Protein AF-A0A959SPJ8-F1 (afdb_monomer)

Foldseek 3Di:
DKAFAPDDPPPPDPLVNLLCCLQCVVPDRMHDQPLAADPSLQVSVVSSVVVVCVVCVCVVCVQVPCVVVVVLVVLVVVQVVVLVVVVVVDPDPCSVVSVVVSVVVSVVVVVVCVVPSSDNDPVRVVVVVVLVVVLCVQQDLPPPVCVVPPVPLPAVVVLVVCLVVCLVSVNQLSNQQSVVVCVVVVSYPPPDDDPRDDDDDPGRNVVSVCCSVVVVSSSVNRNDDPDDPDDDDDDDDDDDDDDDDDDDDD

Secondary structure (DSSP, 8-state):
-EEE--S--TT--HHHHHHHHHHHTTS-SEEE--SS--HHHHHHHHHHHHHHHHHHHHHHHTT--THHHHHHHHHHHHHHHHHHHHHTT---TTHHHHHHHHHHHHHHHHHHHHHHT----HHHHHHHHHHHHHHHHHH---HHHHHHH------HHHHHHHHHHHHHHT-HHHHHHHHHHHHHTTSS-TT---TT--S--S-HHHHHHHIIIIIHHHHHHHHSPPPP----------------------

Sequence (250 aa):
YTIEKLKPGSGLPREEQELLNHMFGSGSDSFEITGSYDPSVQSMASAFRGKLRDQWSGFISKGNNWKFWLLALFTLIVGVIALLVLHASFDGDYDLLFFGGFVAANLILFFTYARLIRKPSIEKLALRAKLKGFKMYLSTAEEKQLQHFNPPAMTPEVFEKYLPYAIAFGVEEIWGERFQDLIARAVVNPSYRPGWYNGSIGNFGSFSSHLNSSFGSSVSSSSTPPSSSGGSGGGGSSGGGGGGGGGGGW

Radius of gyration: 27.32 Å; Cα contacts (8 Å, |Δi|>4): 170; chains: 1; bounding box: 60×56×77 Å

Mean predicted aligned error: 12.57 Å

pLDDT: mean 79.25, std 15.38, range [35.12, 94.25]

Solvent-accessible surface area (backbone atoms only — not comparable to full-atom values): 14924 Å² total; per-residue (Å²): 89,79,48,71,68,88,70,82,67,82,88,56,57,72,38,57,37,49,39,49,44,63,58,34,61,88,74,44,58,58,40,77,47,84,40,52,63,35,72,66,52,23,51,34,54,50,51,29,54,48,45,48,45,62,75,42,39,67,67,74,48,48,56,64,64,66,70,56,56,53,54,56,51,47,54,50,51,54,49,54,53,51,50,55,53,47,53,77,72,44,102,58,96,55,57,68,58,54,51,51,52,51,52,50,52,49,50,54,51,47,55,51,45,63,64,71,64,66,51,76,34,71,67,56,52,53,50,51,50,52,51,51,53,50,48,48,62,50,56,54,80,62,53,71,66,47,54,72,76,59,61,71,83,83,40,72,69,55,50,63,70,44,43,67,55,26,52,75,69,73,30,24,36,58,42,18,43,56,53,44,50,35,32,75,69,64,77,36,69,81,85,68,73,62,95,89,54,96,75,86,80,90,46,46,14,63,48,40,44,49,46,53,54,52,52,49,47,26,54,51,40,13,41,40,77,79,79,77,91,72,91,78,84,88,84,88,81,91,79,81,88,85,81,89,79,90,84,85,89,133

Structure (mmCIF, N/CA/C/O backbone):
data_AF-A0A959SPJ8-F1
#
_entry.id   AF-A0A959SPJ8-F1
#
loop_
_atom_site.group_PDB
_atom_site.id
_atom_site.type_symbol
_atom_site.label_atom_id
_atom_site.label_alt_id
_atom_site.label_comp_id
_atom_site.label_asym_id
_atom_site.label_entity_id
_atom_site.label_seq_id
_atom_site.pdbx_PDB_ins_code
_atom_site.Cartn_x
_atom_site.Cartn_y
_atom_site.Cartn_z
_atom_site.occupancy
_atom_site.B_iso_or_equiv
_atom_site.auth_seq_id
_atom_site.auth_comp_id
_atom_site.auth_asym_id
_atom_site.auth_atom_id
_atom_site.pdbx_PDB_model_num
ATOM 1 N N . TYR A 1 1 ? -5.646 9.582 18.092 1.00 88.69 1 TYR A N 1
ATOM 2 C CA . TYR A 1 1 ? -5.701 8.114 18.239 1.00 88.69 1 TYR A CA 1
ATOM 3 C C . TYR A 1 1 ? -4.572 7.668 19.136 1.00 88.69 1 TYR A C 1
ATOM 5 O O . TYR A 1 1 ? -3.438 8.023 18.851 1.00 88.69 1 TYR A O 1
ATOM 13 N N . THR A 1 2 ? -4.866 6.888 20.171 1.00 90.81 2 THR A N 1
ATOM 14 C CA . THR A 1 2 ? -3.847 6.320 21.064 1.00 90.81 2 THR A CA 1
ATOM 15 C C . THR A 1 2 ? -3.693 4.842 20.748 1.00 90.81 2 THR A C 1
ATOM 17 O O . THR A 1 2 ? -4.686 4.122 20.664 1.00 90.81 2 THR A O 1
ATOM 20 N N . ILE A 1 3 ? -2.459 4.407 20.520 1.00 91.38 3 ILE A N 1
ATOM 21 C CA . ILE A 1 3 ? -2.109 3.026 20.209 1.00 91.38 3 ILE A CA 1
ATOM 22 C C . ILE A 1 3 ? -1.353 2.468 21.405 1.00 91.38 3 ILE A C 1
ATOM 24 O O . ILE A 1 3 ? -0.335 3.027 21.806 1.00 91.38 3 ILE A O 1
ATOM 28 N N . GLU A 1 4 ? -1.844 1.362 21.949 1.00 91.38 4 GLU A N 1
ATOM 29 C CA . GLU A 1 4 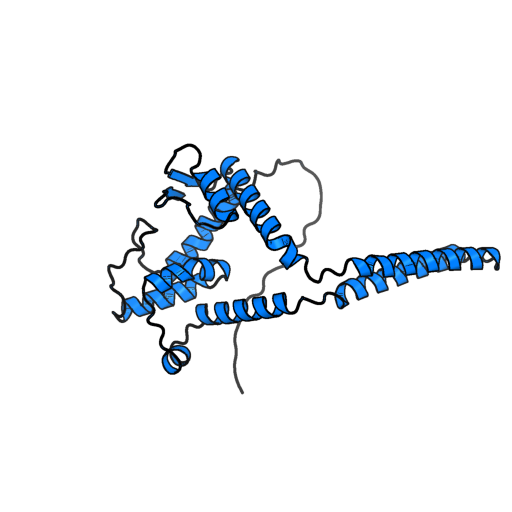? -1.239 0.677 23.087 1.00 91.38 4 GLU A CA 1
ATOM 30 C C . GLU A 1 4 ? -0.606 -0.642 22.648 1.00 91.38 4 GLU A C 1
ATOM 32 O O . GLU A 1 4 ? -1.155 -1.402 21.843 1.00 91.38 4 GLU A O 1
ATOM 37 N N . LYS A 1 5 ? 0.576 -0.926 23.185 1.00 90.25 5 LYS A N 1
ATOM 38 C CA . LYS A 1 5 ? 1.308 -2.153 22.908 1.00 90.25 5 LYS A CA 1
ATOM 39 C C . LYS A 1 5 ? 0.740 -3.303 23.737 1.00 90.25 5 LYS A C 1
ATOM 41 O O . LYS A 1 5 ? 0.975 -3.403 24.933 1.00 90.25 5 LYS A O 1
ATOM 46 N N . LEU A 1 6 ? 0.043 -4.226 23.075 1.00 87.31 6 LEU A N 1
ATOM 47 C CA . LEU A 1 6 ? -0.550 -5.396 23.738 1.00 87.31 6 LEU A CA 1
ATOM 48 C C . LEU A 1 6 ? 0.388 -6.609 23.819 1.00 87.31 6 LEU A C 1
ATOM 50 O O . LEU A 1 6 ? 0.236 -7.460 24.693 1.00 87.31 6 LEU A O 1
ATOM 54 N N . LYS A 1 7 ? 1.315 -6.749 22.864 1.00 86.94 7 LYS A N 1
ATOM 55 C CA . LYS A 1 7 ? 2.178 -7.933 22.716 1.00 86.94 7 LYS A CA 1
ATOM 56 C C . LYS A 1 7 ? 3.595 -7.533 22.294 1.00 86.94 7 LYS A C 1
ATOM 58 O O . LYS A 1 7 ? 3.767 -6.509 21.629 1.00 86.94 7 LYS A O 1
ATOM 63 N N . PRO A 1 8 ? 4.621 -8.333 22.642 1.00 82.31 8 PRO A N 1
ATOM 64 C CA . PRO A 1 8 ? 5.965 -8.137 22.112 1.00 82.31 8 PRO A CA 1
ATOM 65 C C . PRO A 1 8 ? 6.013 -8.442 20.606 1.00 82.31 8 PRO A C 1
ATOM 67 O O . PRO A 1 8 ? 5.274 -9.287 20.108 1.00 82.31 8 PRO A O 1
ATOM 70 N N . GLY A 1 9 ? 6.927 -7.788 19.885 1.00 77.06 9 GLY A N 1
ATOM 71 C CA . GLY A 1 9 ? 7.096 -7.943 18.432 1.00 77.06 9 GLY A CA 1
ATOM 72 C C . GLY A 1 9 ? 7.898 -9.176 17.988 1.00 77.06 9 GLY A C 1
ATOM 73 O O . GLY A 1 9 ? 8.370 -9.224 16.853 1.00 77.06 9 GLY A O 1
ATOM 74 N N . SER A 1 10 ? 8.114 -10.158 18.868 1.00 79.25 10 SER A N 1
ATOM 75 C CA . SER A 1 10 ? 8.910 -11.352 18.563 1.00 79.25 10 SER A CA 1
ATOM 76 C C . SER A 1 10 ? 8.223 -12.212 17.497 1.00 79.25 10 SER A C 1
ATOM 78 O O . SER A 1 10 ? 7.141 -12.742 17.742 1.00 79.25 10 SER A O 1
ATOM 80 N N . GLY A 1 11 ? 8.860 -12.379 16.333 1.00 84.06 11 GLY A N 1
ATOM 81 C CA . GLY A 1 11 ? 8.355 -13.221 15.238 1.00 84.06 11 GLY A CA 1
ATOM 82 C C . GLY A 1 11 ? 7.615 -12.478 14.123 1.00 84.06 11 GLY A C 1
ATOM 83 O O . GLY A 1 11 ? 7.158 -13.121 13.180 1.00 84.06 11 GLY A O 1
ATOM 84 N N . LEU A 1 12 ? 7.518 -11.148 14.193 1.00 86.88 12 LEU A N 1
ATOM 85 C CA . LEU A 1 12 ? 6.921 -10.348 13.122 1.00 86.88 12 LEU A CA 1
ATOM 86 C C . LEU A 1 12 ? 7.868 -10.201 11.916 1.00 86.88 12 LEU A C 1
ATOM 88 O O . LEU A 1 12 ? 9.089 -10.309 12.080 1.00 86.88 12 LEU A O 1
ATOM 92 N N . PRO A 1 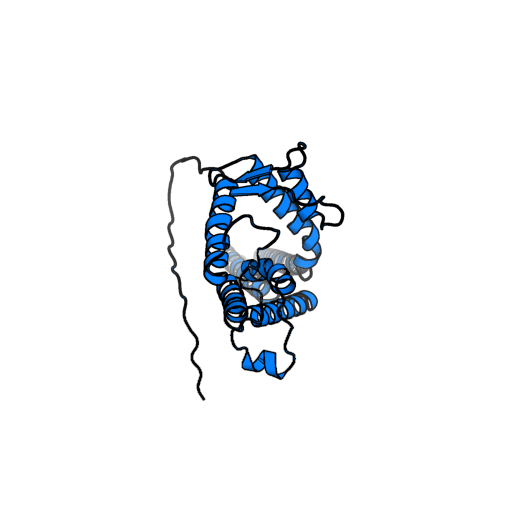13 ? 7.345 -9.934 10.708 1.00 88.75 13 PRO A N 1
ATOM 93 C CA . PRO A 1 13 ? 8.139 -9.500 9.561 1.00 88.75 13 PRO A CA 1
ATOM 94 C C . PRO A 1 13 ? 9.015 -8.276 9.880 1.00 88.75 13 PRO A C 1
ATOM 96 O O . PRO A 1 13 ? 8.715 -7.490 10.779 1.00 88.75 13 PRO A O 1
ATOM 99 N N . ARG A 1 14 ? 10.118 -8.100 9.143 1.00 87.19 14 ARG A N 1
ATOM 100 C CA . ARG A 1 14 ? 11.128 -7.059 9.429 1.00 87.19 14 ARG A CA 1
ATOM 101 C C . ARG A 1 14 ? 10.540 -5.649 9.376 1.00 87.19 14 ARG A C 1
ATOM 103 O O . ARG A 1 14 ? 10.901 -4.800 10.178 1.00 87.19 14 ARG A O 1
ATOM 110 N N . GLU A 1 15 ? 9.646 -5.416 8.428 1.00 89.00 15 GLU A N 1
ATOM 111 C CA . GLU A 1 15 ? 8.911 -4.176 8.238 1.00 89.00 15 GLU A CA 1
ATOM 112 C C . GLU A 1 15 ? 8.017 -3.844 9.445 1.00 89.00 15 GLU A C 1
ATOM 114 O O . GLU A 1 15 ? 7.996 -2.704 9.899 1.00 89.00 15 GLU A O 1
ATOM 119 N N . GLU A 1 16 ? 7.350 -4.839 10.030 1.00 89.44 16 GLU A N 1
ATOM 120 C CA . GLU A 1 16 ? 6.487 -4.665 11.205 1.00 89.44 16 GLU A CA 1
ATOM 121 C C . GLU A 1 16 ? 7.294 -4.510 12.500 1.00 89.44 16 GLU A C 1
ATOM 123 O O . GLU A 1 16 ? 6.913 -3.738 13.380 1.00 89.44 16 GLU A O 1
ATOM 128 N N . GLN A 1 17 ? 8.440 -5.190 12.609 1.00 89.31 17 GLN A N 1
ATOM 129 C CA . GLN A 1 17 ? 9.377 -4.970 13.714 1.00 89.31 17 GLN A CA 1
ATOM 130 C C . GLN A 1 17 ? 9.905 -3.535 13.713 1.00 89.31 17 GLN A C 1
ATOM 132 O O . GLN A 1 17 ? 9.951 -2.903 14.765 1.00 89.31 17 GLN A O 1
ATOM 137 N N . GLU A 1 18 ? 10.261 -3.006 12.540 1.00 88.25 18 GLU A N 1
ATOM 138 C CA . GLU A 1 18 ? 10.721 -1.624 12.401 1.00 88.25 18 GLU A CA 1
ATOM 139 C C . GLU A 1 18 ? 9.635 -0.634 12.841 1.00 88.25 18 GLU A C 1
ATOM 141 O O . GLU A 1 18 ? 9.909 0.289 13.606 1.00 88.25 18 GLU A O 1
ATOM 146 N N . LEU A 1 19 ? 8.384 -0.872 12.428 1.00 89.88 19 LEU A N 1
ATOM 147 C CA . LEU A 1 19 ? 7.234 -0.074 12.851 1.00 89.88 19 LEU A CA 1
ATOM 148 C C . LEU A 1 19 ? 7.088 -0.068 14.383 1.00 89.88 19 LEU A C 1
ATOM 150 O O . LEU A 1 19 ? 7.018 1.000 14.988 1.00 89.88 19 LEU A O 1
ATOM 154 N N . LEU A 1 20 ? 7.109 -1.243 15.021 1.00 90.38 20 LEU A N 1
ATOM 155 C CA . LEU A 1 20 ? 7.009 -1.352 16.479 1.00 90.38 20 LEU A CA 1
ATOM 156 C C . LEU A 1 20 ? 8.185 -0.704 17.212 1.00 90.38 20 LEU A C 1
ATOM 158 O O . LEU A 1 20 ? 7.978 -0.090 18.256 1.00 90.38 20 LEU A O 1
ATOM 162 N N . ASN A 1 21 ? 9.403 -0.829 16.688 1.00 89.06 21 ASN A N 1
ATOM 163 C CA . ASN A 1 21 ? 10.590 -0.222 17.285 1.00 89.06 21 ASN A CA 1
ATOM 164 C C . ASN A 1 21 ? 10.515 1.307 17.237 1.00 89.06 21 ASN A C 1
ATOM 166 O O . ASN A 1 21 ? 10.868 1.965 18.211 1.00 89.06 21 ASN A O 1
ATOM 170 N N . HIS A 1 22 ? 10.009 1.880 16.144 1.00 88.94 22 HIS A N 1
ATOM 171 C CA . HIS A 1 22 ? 9.792 3.322 16.057 1.00 88.94 22 HIS A CA 1
ATOM 172 C C . HIS A 1 22 ? 8.687 3.817 17.000 1.00 88.94 22 HIS A C 1
ATOM 174 O O . HIS A 1 22 ? 8.814 4.907 17.549 1.00 88.94 22 HIS A O 1
ATOM 180 N N . MET A 1 23 ? 7.631 3.027 17.212 1.00 87.69 23 MET A N 1
ATOM 181 C CA . MET A 1 23 ? 6.516 3.413 18.086 1.00 87.69 23 MET A CA 1
ATOM 182 C C . MET A 1 23 ? 6.824 3.237 19.579 1.00 87.69 23 MET A C 1
ATOM 184 O O . MET A 1 23 ? 6.435 4.071 20.388 1.00 87.69 23 MET A O 1
ATOM 188 N N . PHE A 1 24 ? 7.513 2.155 19.952 1.00 90.00 24 PHE A N 1
ATOM 189 C CA . PHE A 1 24 ? 7.631 1.698 21.345 1.00 90.00 24 PHE A CA 1
ATOM 190 C C . PHE A 1 24 ? 9.078 1.402 21.785 1.00 90.00 24 PHE A C 1
ATOM 192 O O . PHE A 1 24 ? 9.310 0.873 22.872 1.00 90.00 24 PHE A O 1
ATOM 199 N N . GLY A 1 25 ? 10.080 1.702 20.953 1.00 80.31 25 GLY A N 1
ATOM 200 C CA . GLY A 1 25 ? 11.489 1.382 21.227 1.00 80.31 25 GLY A CA 1
ATOM 201 C C . GLY A 1 25 ? 12.118 2.185 22.368 1.00 80.31 25 GLY A C 1
ATOM 202 O O . GLY A 1 25 ? 13.134 1.768 22.916 1.00 80.31 25 GLY A O 1
ATOM 203 N N . SER A 1 26 ? 11.506 3.302 22.768 1.00 77.25 26 SER A N 1
ATOM 204 C CA . SER A 1 26 ? 11.935 4.128 23.904 1.00 77.25 26 SER A CA 1
ATOM 205 C C . SER A 1 26 ? 11.544 3.557 25.275 1.00 77.25 26 SER A C 1
ATOM 207 O O . SER A 1 26 ? 11.890 4.149 26.294 1.00 77.25 26 SER A O 1
ATOM 209 N N . GLY A 1 27 ? 10.823 2.429 25.315 1.00 78.31 27 GLY A N 1
ATOM 210 C CA . GLY A 1 27 ? 10.260 1.860 26.543 1.00 78.31 27 GLY A CA 1
ATOM 211 C C . GLY A 1 27 ? 8.866 2.391 26.896 1.00 78.31 27 GLY A C 1
ATOM 212 O O . GLY A 1 27 ? 8.346 2.042 27.950 1.00 78.31 27 GLY A O 1
ATOM 213 N N . SER A 1 28 ? 8.257 3.211 26.031 1.00 83.12 28 SER A N 1
ATOM 214 C CA . SER A 1 28 ? 6.834 3.556 26.131 1.00 83.12 28 SER A CA 1
ATOM 215 C C . SER A 1 28 ? 5.968 2.407 25.616 1.00 83.12 28 SER A C 1
ATOM 217 O O . SER A 1 28 ? 6.274 1.827 24.574 1.00 83.12 28 SER A O 1
ATOM 219 N N . ASP A 1 29 ? 4.858 2.133 26.300 1.00 87.06 29 ASP A N 1
ATOM 220 C CA . ASP A 1 29 ? 3.827 1.185 25.855 1.00 87.06 29 ASP A CA 1
ATOM 221 C C . ASP A 1 29 ? 2.662 1.871 25.123 1.00 87.06 29 ASP A C 1
ATOM 223 O O . ASP A 1 29 ? 1.746 1.197 24.652 1.00 87.06 29 ASP A O 1
ATOM 227 N N . SER A 1 30 ? 2.696 3.202 24.988 1.00 89.50 30 SER A N 1
ATOM 228 C CA . SER A 1 30 ? 1.683 3.977 24.266 1.00 89.50 30 SER A CA 1
ATOM 229 C C . SER A 1 30 ? 2.303 4.924 23.236 1.00 89.50 30 SER A C 1
ATOM 231 O O . SER A 1 30 ? 3.394 5.463 23.442 1.00 89.50 30 SER A O 1
ATOM 233 N N . PHE A 1 31 ? 1.600 5.109 22.120 1.00 90.62 31 PHE A N 1
ATOM 234 C CA . PHE A 1 31 ? 1.976 6.002 21.028 1.00 90.62 31 PHE A CA 1
ATOM 235 C C . PHE A 1 31 ? 0.742 6.757 20.528 1.00 90.62 31 PHE A C 1
ATOM 237 O O . PHE A 1 31 ? -0.285 6.143 20.233 1.00 90.62 31 PHE A O 1
ATOM 244 N N . GLU A 1 32 ? 0.823 8.082 20.423 1.00 91.00 32 GLU A N 1
ATOM 245 C CA . GLU A 1 32 ? -0.314 8.922 20.042 1.00 91.00 32 GLU A CA 1
ATOM 246 C C . GLU A 1 32 ? -0.158 9.492 18.628 1.00 91.00 32 GLU A C 1
ATOM 248 O O . GLU A 1 32 ? 0.885 10.010 18.248 1.00 91.00 32 GLU A O 1
ATOM 253 N N . ILE A 1 33 ? -1.236 9.421 17.851 1.00 90.19 33 ILE A N 1
ATOM 254 C CA . ILE A 1 33 ? -1.363 10.033 16.529 1.00 90.19 33 ILE A CA 1
ATOM 255 C C . ILE A 1 33 ? -2.435 11.110 16.621 1.00 90.19 33 ILE A C 1
ATOM 257 O O . ILE A 1 33 ? -3.631 10.814 16.703 1.00 90.19 33 ILE A O 1
ATOM 261 N N . THR A 1 34 ? -2.000 12.363 16.617 1.00 86.69 34 THR A N 1
ATOM 262 C CA . THR A 1 34 ? -2.860 13.534 16.840 1.00 86.69 34 THR A CA 1
ATOM 263 C C . THR A 1 34 ? -3.602 13.981 15.580 1.00 86.69 34 THR A C 1
ATOM 265 O O . THR A 1 34 ? -4.591 14.701 15.676 1.00 86.69 34 THR A O 1
ATOM 268 N N . GLY A 1 35 ? -3.145 13.561 14.394 1.00 87.31 35 GLY A N 1
ATOM 269 C CA . GLY A 1 35 ? -3.630 14.070 13.109 1.00 87.31 35 GLY A CA 1
ATOM 270 C C . GLY A 1 35 ? -2.970 15.383 12.676 1.00 87.31 35 GLY A C 1
ATOM 271 O O . GLY A 1 35 ? -3.226 15.852 11.567 1.00 87.31 35 GLY A O 1
ATOM 272 N N . SER A 1 36 ? -2.083 15.942 13.499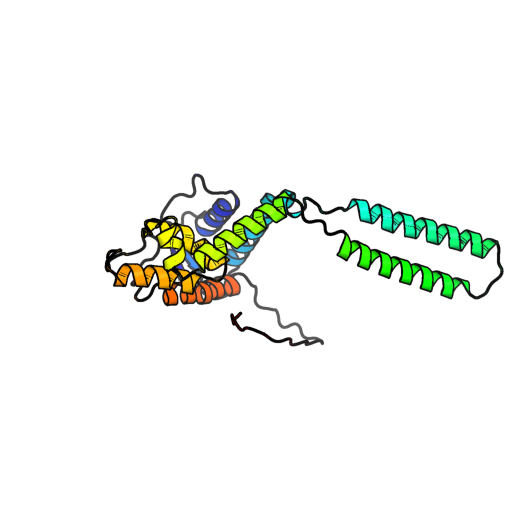 1.00 88.81 36 SER A N 1
ATOM 273 C CA . SER A 1 36 ? -1.163 17.021 13.130 1.00 88.81 36 SER A CA 1
ATOM 274 C C . SER A 1 36 ? 0.204 16.443 12.774 1.00 88.81 36 SER A C 1
ATOM 276 O O . SER A 1 36 ? 0.545 15.352 13.237 1.00 88.81 36 SER A O 1
ATOM 278 N N . TYR A 1 37 ? 0.981 17.157 11.953 1.00 90.44 37 TYR A N 1
ATOM 279 C CA . TYR A 1 37 ? 2.326 16.730 11.556 1.00 90.44 37 TYR A CA 1
ATOM 280 C C . TYR A 1 37 ? 3.200 16.389 12.769 1.00 90.44 37 TYR A C 1
ATOM 282 O O . TYR A 1 37 ? 3.320 17.191 13.695 1.00 90.44 37 TYR A O 1
ATOM 290 N N . ASP A 1 38 ? 3.843 15.224 12.711 1.00 91.00 38 ASP A N 1
ATOM 291 C CA . ASP A 1 38 ? 4.780 14.744 13.715 1.00 91.00 38 ASP A CA 1
ATOM 292 C C . ASP A 1 38 ? 6.008 14.116 13.016 1.00 91.00 38 ASP A C 1
ATOM 294 O O . ASP A 1 38 ? 5.868 13.127 12.281 1.00 91.00 38 ASP A O 1
ATOM 298 N N . PRO A 1 39 ? 7.228 14.650 13.231 1.00 89.25 39 PRO A N 1
ATOM 299 C CA . PRO A 1 39 ? 8.457 14.089 12.667 1.00 89.25 39 PRO A CA 1
ATOM 300 C C . PRO A 1 39 ? 8.687 12.613 13.024 1.00 89.25 39 PRO A C 1
ATOM 302 O O . PRO A 1 39 ? 9.239 11.858 12.219 1.00 89.25 39 PRO A O 1
ATOM 305 N N . SER A 1 40 ? 8.255 12.173 14.209 1.00 88.94 40 SER A N 1
ATOM 306 C CA . SER A 1 40 ? 8.358 10.776 14.630 1.00 88.94 40 SER A CA 1
ATOM 307 C C . SER A 1 40 ? 7.461 9.882 13.768 1.00 88.94 40 SER A C 1
ATOM 309 O O . SER A 1 40 ? 7.948 8.904 13.198 1.00 88.94 40 SER A O 1
ATOM 311 N N . VAL A 1 41 ? 6.204 10.281 13.540 1.00 91.00 41 VAL A N 1
ATOM 312 C CA . VAL A 1 41 ? 5.248 9.570 12.674 1.00 91.00 41 VAL A CA 1
ATOM 313 C C . VAL A 1 41 ? 5.730 9.547 11.221 1.00 91.00 41 VAL A C 1
ATOM 315 O O . VAL A 1 41 ? 5.630 8.518 10.549 1.00 91.00 41 VAL A O 1
ATOM 318 N N . GLN A 1 42 ? 6.308 10.645 10.726 1.00 91.56 42 GLN A N 1
ATOM 319 C CA . GLN A 1 42 ? 6.922 10.690 9.397 1.00 91.56 42 GLN A CA 1
ATOM 320 C C . GLN A 1 42 ? 8.103 9.717 9.279 1.00 91.56 42 GLN A C 1
ATOM 322 O O . GLN A 1 42 ? 8.173 8.938 8.321 1.00 91.56 42 GLN A O 1
ATOM 327 N N . SER A 1 43 ? 9.042 9.760 10.229 1.00 90.31 43 SER A N 1
ATOM 328 C CA . SER A 1 43 ? 10.223 8.891 10.217 1.00 90.31 43 SER A CA 1
ATOM 329 C C . SER A 1 43 ? 9.817 7.417 10.271 1.00 90.31 43 SER A C 1
ATOM 331 O O . SER A 1 43 ? 10.247 6.642 9.422 1.00 90.31 43 SER A O 1
ATOM 333 N N . MET A 1 44 ? 8.869 7.074 11.144 1.00 91.69 44 MET A N 1
ATOM 334 C CA . MET A 1 44 ? 8.249 5.756 11.246 1.00 91.69 44 MET A CA 1
ATOM 335 C C . MET A 1 44 ? 7.638 5.308 9.909 1.00 91.69 44 MET A C 1
ATOM 337 O O . MET A 1 44 ? 7.961 4.233 9.400 1.00 91.69 44 MET A O 1
ATOM 341 N N . ALA A 1 45 ? 6.778 6.133 9.302 1.00 91.50 45 ALA A N 1
ATOM 342 C CA . ALA A 1 45 ? 6.113 5.794 8.044 1.00 91.50 45 ALA A CA 1
ATOM 343 C C . ALA A 1 45 ? 7.108 5.632 6.881 1.00 91.50 45 ALA A C 1
ATOM 345 O O . ALA A 1 45 ? 6.941 4.755 6.028 1.00 91.50 45 ALA A O 1
ATOM 346 N N . SER A 1 46 ? 8.149 6.467 6.831 1.00 90.94 46 SER A N 1
ATOM 347 C CA . SER A 1 46 ? 9.189 6.386 5.802 1.00 90.94 46 SER A CA 1
ATOM 348 C C . SER A 1 46 ? 10.092 5.161 5.978 1.00 90.94 46 SER A C 1
ATOM 350 O O . SER A 1 46 ? 10.358 4.475 4.988 1.00 90.94 46 SER A O 1
ATOM 352 N N . ALA A 1 47 ? 10.476 4.825 7.215 1.00 91.44 47 ALA A N 1
ATOM 353 C CA . ALA A 1 47 ? 11.242 3.626 7.542 1.00 91.44 47 ALA A CA 1
ATOM 354 C C . ALA A 1 47 ? 10.467 2.357 7.162 1.00 91.44 47 ALA A C 1
ATOM 356 O O . ALA A 1 47 ? 10.989 1.517 6.425 1.00 91.44 47 ALA A O 1
ATOM 357 N N . PHE A 1 48 ? 9.187 2.270 7.545 1.00 91.69 48 PHE A N 1
ATOM 358 C CA . PHE A 1 48 ? 8.303 1.164 7.174 1.00 91.69 48 PHE A CA 1
ATOM 359 C C . PHE A 1 48 ? 8.214 0.981 5.650 1.00 91.69 48 PHE A C 1
ATOM 361 O O . PHE A 1 48 ? 8.477 -0.103 5.125 1.00 91.69 48 PHE A O 1
ATOM 368 N N . ARG A 1 49 ? 7.906 2.057 4.908 1.00 91.00 49 ARG A N 1
ATOM 369 C CA . ARG A 1 49 ? 7.811 2.019 3.435 1.00 91.00 49 ARG A CA 1
ATOM 370 C C . ARG A 1 49 ? 9.140 1.647 2.779 1.00 91.00 49 ARG A C 1
ATOM 372 O O . ARG A 1 49 ? 9.140 0.917 1.789 1.00 91.00 49 ARG A O 1
ATOM 379 N N . GLY A 1 50 ? 10.254 2.143 3.317 1.00 91.00 50 GLY A N 1
ATOM 380 C CA . GLY A 1 50 ? 11.601 1.813 2.862 1.00 91.00 50 GLY A CA 1
ATOM 381 C C . GLY A 1 50 ? 11.881 0.318 2.988 1.00 91.00 50 GLY A C 1
ATOM 382 O O . GLY A 1 50 ? 12.147 -0.337 1.982 1.00 91.00 50 GLY A O 1
ATOM 383 N N . LYS A 1 51 ? 11.710 -0.244 4.191 1.00 91.88 51 LYS A N 1
ATOM 384 C CA . LYS A 1 51 ? 11.932 -1.675 4.458 1.00 91.88 51 LYS A CA 1
ATOM 385 C C . LYS A 1 51 ? 11.022 -2.576 3.631 1.00 91.88 51 LYS A C 1
ATOM 387 O O . LYS A 1 51 ? 11.505 -3.547 3.049 1.00 91.88 51 LYS A O 1
ATOM 392 N N . LEU A 1 52 ? 9.740 -2.224 3.517 1.00 91.31 52 LEU A N 1
ATOM 393 C CA . LEU A 1 52 ? 8.783 -2.963 2.695 1.00 91.31 52 LEU A CA 1
ATOM 394 C C . LEU A 1 52 ? 9.214 -2.973 1.221 1.00 91.31 52 LEU A C 1
ATOM 396 O O . LEU A 1 52 ? 9.204 -4.015 0.562 1.00 91.31 52 LEU A O 1
ATOM 400 N N . ARG A 1 53 ? 9.635 -1.819 0.689 1.00 90.38 53 ARG A N 1
ATOM 401 C CA . ARG A 1 53 ? 10.136 -1.733 -0.686 1.00 90.38 53 ARG A CA 1
ATOM 402 C C . ARG A 1 53 ? 11.390 -2.574 -0.870 1.00 90.38 53 ARG A C 1
ATOM 404 O O . ARG A 1 53 ? 11.480 -3.269 -1.875 1.00 90.38 53 ARG A O 1
ATOM 411 N N . ASP A 1 54 ? 12.328 -2.527 0.067 1.00 90.31 54 ASP A N 1
ATOM 412 C CA . ASP A 1 54 ? 13.598 -3.246 -0.035 1.00 90.31 54 ASP A CA 1
ATOM 413 C C . ASP A 1 54 ? 13.380 -4.762 -0.050 1.00 90.31 54 ASP A C 1
ATOM 415 O O . ASP A 1 54 ? 13.884 -5.453 -0.938 1.00 90.31 54 ASP A O 1
ATOM 419 N N . GLN A 1 55 ? 12.548 -5.269 0.861 1.00 90.12 55 GLN A N 1
ATOM 420 C CA . GLN A 1 55 ? 12.197 -6.686 0.971 1.00 90.12 55 GLN A CA 1
ATOM 421 C C . GLN A 1 55 ? 11.528 -7.232 -0.297 1.00 90.12 55 GLN A C 1
ATOM 423 O O . GLN A 1 55 ? 11.844 -8.337 -0.740 1.00 90.12 55 GLN A O 1
ATOM 428 N N . TRP A 1 56 ? 10.634 -6.454 -0.912 1.00 88.19 56 TRP A N 1
ATOM 429 C CA . TRP A 1 56 ? 9.886 -6.875 -2.100 1.00 88.19 56 TRP A CA 1
ATOM 430 C C . TRP A 1 56 ? 10.487 -6.372 -3.418 1.00 88.19 56 TRP A C 1
ATOM 432 O O . TRP A 1 56 ? 9.984 -6.713 -4.491 1.00 88.19 56 TRP A O 1
ATOM 442 N N . SER A 1 57 ? 11.589 -5.617 -3.380 1.00 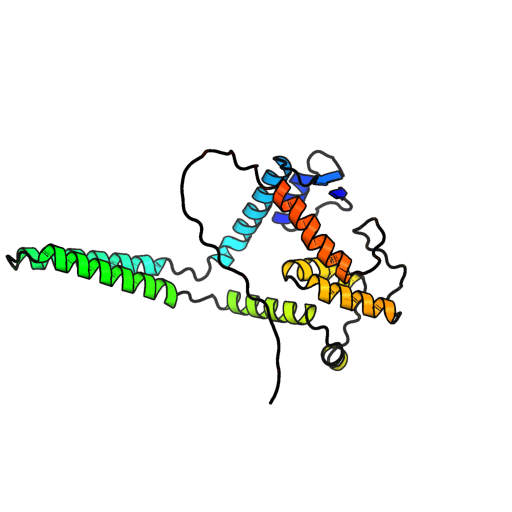86.12 57 SER A N 1
ATOM 443 C CA . SER A 1 57 ? 12.226 -5.003 -4.555 1.00 86.12 57 SER A CA 1
ATOM 444 C C . SER A 1 57 ? 12.607 -6.033 -5.616 1.00 86.12 57 SER A C 1
ATOM 446 O O . SER A 1 57 ? 12.336 -5.824 -6.798 1.00 86.12 57 SER A O 1
ATOM 448 N N . GLY A 1 58 ? 13.169 -7.178 -5.218 1.00 83.12 58 GLY A N 1
ATOM 449 C CA . GLY A 1 58 ? 13.537 -8.267 -6.126 1.00 83.12 58 GLY A CA 1
ATOM 450 C C . GLY A 1 58 ? 12.322 -8.868 -6.832 1.00 83.12 58 GLY A C 1
ATOM 451 O O . GLY A 1 58 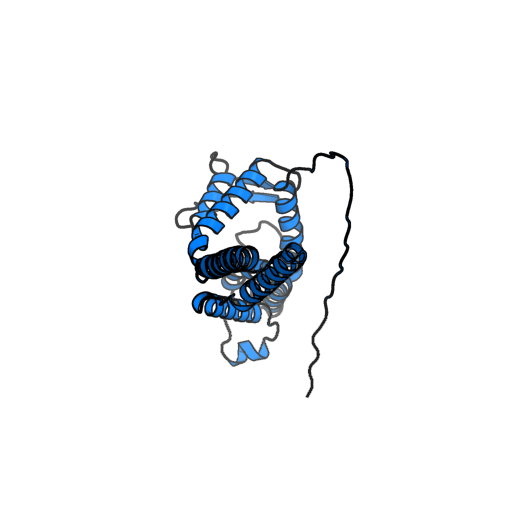? 12.327 -9.065 -8.046 1.00 83.12 58 GLY A O 1
ATOM 452 N N . PHE A 1 59 ? 11.229 -9.079 -6.097 1.00 84.19 59 PHE A N 1
ATOM 453 C CA . PHE A 1 59 ? 9.974 -9.569 -6.664 1.00 84.19 59 PHE A CA 1
ATOM 454 C C . PHE A 1 59 ? 9.332 -8.535 -7.601 1.00 84.19 59 PHE A C 1
ATOM 456 O O . PHE A 1 59 ? 8.940 -8.865 -8.722 1.00 84.19 59 PHE A O 1
ATOM 463 N N . ILE A 1 60 ? 9.274 -7.266 -7.186 1.00 80.81 60 ILE A N 1
ATOM 464 C CA . ILE A 1 60 ? 8.688 -6.159 -7.957 1.00 80.81 60 ILE A CA 1
ATOM 465 C C . ILE A 1 60 ? 9.529 -5.836 -9.199 1.00 80.81 60 ILE A C 1
ATOM 467 O O . ILE A 1 60 ? 8.968 -5.517 -10.248 1.00 80.81 60 ILE A O 1
ATOM 471 N N . SER A 1 61 ? 10.850 -5.979 -9.144 1.00 76.81 61 SER A N 1
ATOM 472 C CA . SER A 1 61 ? 11.744 -5.761 -10.288 1.00 76.81 61 SER A CA 1
ATOM 473 C C . SER A 1 61 ? 11.847 -6.973 -11.222 1.00 76.81 61 SER A C 1
ATOM 475 O O . SER A 1 61 ? 12.252 -6.816 -12.372 1.00 76.81 61 SER A O 1
ATOM 477 N N . LYS A 1 62 ? 11.411 -8.174 -10.808 1.00 75.38 62 LYS A N 1
ATOM 478 C CA . LYS A 1 62 ? 11.430 -9.384 -11.651 1.00 75.38 62 LYS A CA 1
ATOM 479 C C . LYS A 1 62 ? 10.620 -9.190 -12.940 1.00 75.38 62 LYS A C 1
ATOM 481 O O . LYS A 1 62 ? 9.428 -8.883 -12.900 1.00 75.38 62 LYS A O 1
ATOM 486 N N . GLY A 1 63 ? 11.252 -9.368 -14.098 1.00 66.50 63 GLY A N 1
ATOM 487 C CA . GLY A 1 63 ? 10.654 -9.075 -15.411 1.00 66.50 63 GLY A CA 1
ATOM 488 C C . GLY A 1 63 ? 10.833 -7.626 -15.883 1.00 66.50 63 GLY A C 1
ATOM 489 O O . GLY A 1 63 ? 10.357 -7.279 -16.961 1.00 66.50 63 GLY A O 1
ATOM 490 N N . ASN A 1 64 ? 11.536 -6.781 -15.117 1.00 70.00 64 ASN A N 1
ATOM 491 C CA . ASN A 1 64 ? 12.061 -5.527 -15.638 1.00 70.00 64 ASN A CA 1
ATOM 492 C C . ASN A 1 64 ? 13.210 -5.850 -16.597 1.00 70.00 64 ASN A C 1
ATOM 494 O O . ASN A 1 64 ? 14.309 -6.232 -16.194 1.00 70.00 64 ASN A O 1
ATOM 498 N N . ASN A 1 65 ? 12.936 -5.743 -17.888 1.00 70.88 65 ASN A N 1
ATOM 499 C CA . ASN A 1 65 ? 13.870 -6.149 -18.920 1.00 70.88 65 ASN A CA 1
ATOM 500 C C . ASN A 1 65 ? 14.805 -4.986 -19.282 1.00 70.88 65 ASN A C 1
ATOM 502 O O . ASN A 1 65 ? 14.774 -4.474 -20.399 1.00 70.88 65 ASN A O 1
ATOM 506 N N . TRP A 1 66 ? 15.644 -4.561 -18.331 1.00 71.31 66 TRP A N 1
ATOM 507 C CA . TRP A 1 66 ? 16.589 -3.452 -18.530 1.00 71.31 66 TRP A CA 1
ATOM 508 C C . TRP A 1 66 ? 17.478 -3.654 -19.769 1.00 71.31 66 TRP A C 1
ATOM 510 O O . TRP A 1 66 ? 17.837 -2.692 -20.432 1.00 71.31 66 TRP A O 1
ATOM 520 N N . LYS A 1 67 ? 17.745 -4.912 -20.146 1.00 69.88 67 LYS A N 1
ATOM 521 C CA . LYS A 1 67 ? 18.481 -5.290 -21.360 1.00 69.88 67 LYS A CA 1
ATOM 522 C C . LYS A 1 67 ? 17.884 -4.713 -22.654 1.00 69.88 67 LYS A C 1
ATOM 524 O O . LYS A 1 67 ? 18.628 -4.526 -23.605 1.00 69.88 67 LYS A O 1
ATOM 529 N N . PHE A 1 68 ? 16.591 -4.374 -22.711 1.00 71.12 68 PHE A N 1
ATOM 530 C CA . PHE A 1 68 ? 16.022 -3.705 -23.894 1.00 71.12 68 PHE A CA 1
ATOM 531 C C . PHE A 1 68 ? 16.477 -2.252 -24.051 1.00 71.12 68 PHE A C 1
ATOM 533 O O . PHE A 1 68 ? 16.456 -1.740 -25.166 1.00 71.12 68 PHE A O 1
ATOM 540 N N . TRP A 1 69 ? 16.961 -1.608 -22.984 1.00 74.62 69 TRP A N 1
ATOM 541 C CA . TRP A 1 69 ? 17.633 -0.314 -23.115 1.00 74.62 69 TRP A CA 1
ATOM 542 C C . TRP A 1 69 ? 18.908 -0.426 -23.952 1.00 74.62 69 TRP A C 1
ATOM 544 O O . TRP A 1 69 ? 19.233 0.508 -24.674 1.00 74.62 69 TRP A O 1
ATOM 554 N N . LEU A 1 70 ? 19.585 -1.581 -23.926 1.00 80.81 70 LEU A N 1
ATOM 555 C CA . LEU A 1 70 ? 20.758 -1.823 -24.769 1.00 80.81 70 LEU A CA 1
ATOM 556 C C . LEU A 1 70 ? 20.382 -1.894 -26.251 1.00 80.81 70 LEU A C 1
ATOM 558 O O . LEU A 1 70 ? 21.131 -1.390 -27.077 1.00 80.81 70 LEU A O 1
ATOM 562 N N . LEU A 1 71 ? 19.219 -2.464 -26.589 1.00 77.81 71 LEU A N 1
ATOM 563 C CA . LEU A 1 71 ? 18.732 -2.496 -27.972 1.00 77.81 71 LEU A CA 1
ATOM 564 C C . LEU A 1 71 ? 18.438 -1.078 -28.481 1.00 77.81 71 LEU A C 1
ATOM 566 O O . LEU A 1 71 ? 18.867 -0.724 -29.569 1.00 77.81 71 LEU A O 1
ATOM 570 N N . ALA A 1 72 ? 17.758 -0.260 -27.673 1.00 77.31 72 ALA A N 1
ATOM 571 C CA . ALA A 1 72 ? 17.454 1.127 -28.021 1.00 77.31 72 ALA A CA 1
ATOM 572 C C . ALA A 1 72 ? 18.715 1.995 -28.149 1.00 77.31 72 ALA A C 1
ATOM 574 O O . ALA A 1 72 ? 18.829 2.818 -29.053 1.00 77.31 72 ALA A O 1
ATOM 575 N N . LEU A 1 73 ? 19.690 1.790 -27.260 1.00 83.12 73 LEU A N 1
ATOM 576 C CA . LEU A 1 73 ? 20.984 2.457 -27.348 1.00 83.12 73 LEU A CA 1
ATOM 577 C C . LEU A 1 73 ? 21.750 2.009 -28.600 1.00 83.12 73 LEU A C 1
ATOM 579 O O . LEU A 1 73 ? 22.342 2.834 -29.288 1.00 83.12 73 LEU A O 1
ATOM 583 N N . PHE A 1 74 ? 21.704 0.717 -28.928 1.00 85.69 74 PHE A N 1
ATOM 584 C CA . PHE A 1 74 ? 22.332 0.173 -30.126 1.00 85.69 74 PHE A CA 1
ATOM 585 C C . PHE A 1 74 ? 21.714 0.739 -31.412 1.00 85.69 74 PHE A C 1
ATOM 587 O O . PHE A 1 74 ? 22.460 1.175 -32.285 1.00 85.69 74 PHE A O 1
ATOM 594 N N . THR A 1 75 ? 20.380 0.804 -31.530 1.00 81.88 75 THR A N 1
ATOM 595 C CA . THR A 1 75 ? 19.724 1.394 -32.714 1.00 81.88 75 THR A CA 1
ATOM 596 C C . THR A 1 75 ? 20.060 2.873 -32.870 1.00 81.88 75 THR A C 1
ATOM 598 O O . THR A 1 75 ? 20.289 3.326 -33.990 1.00 81.88 75 THR A O 1
ATOM 601 N N . LEU A 1 76 ? 20.159 3.610 -31.758 1.00 84.12 76 LEU A N 1
ATOM 602 C CA . LEU A 1 76 ? 20.602 5.001 -31.762 1.00 84.12 76 LEU A CA 1
ATOM 603 C C . LEU A 1 76 ? 22.042 5.127 -32.288 1.00 84.12 76 LEU A C 1
ATOM 605 O O . LEU A 1 76 ? 22.288 5.929 -33.184 1.00 84.12 76 LEU A O 1
ATOM 609 N N . ILE A 1 77 ? 22.975 4.315 -31.776 1.00 87.38 77 ILE A N 1
ATOM 610 C CA . ILE A 1 77 ? 24.389 4.332 -32.190 1.00 87.38 77 ILE A CA 1
ATOM 611 C C . ILE A 1 77 ? 24.527 4.000 -33.680 1.00 87.38 77 ILE A C 1
ATOM 613 O O . ILE A 1 77 ? 25.187 4.738 -34.409 1.00 87.38 77 ILE A O 1
ATOM 617 N N . VAL A 1 78 ? 23.877 2.928 -34.149 1.00 86.50 78 VAL A N 1
ATOM 618 C CA . VAL A 1 78 ? 23.891 2.536 -35.570 1.00 86.50 78 VAL A CA 1
ATOM 619 C C . VAL A 1 78 ? 23.336 3.656 -36.448 1.00 86.50 78 VAL A C 1
ATOM 621 O O . VAL A 1 78 ? 23.902 3.955 -37.494 1.00 86.50 78 VAL A O 1
ATOM 624 N N . GLY A 1 79 ? 22.267 4.312 -35.999 1.00 81.44 79 GLY A N 1
ATOM 625 C CA . GLY A 1 79 ? 21.684 5.460 -36.679 1.00 81.44 79 GLY A CA 1
ATOM 626 C C . GLY A 1 79 ? 22.612 6.653 -36.827 1.00 81.44 79 GLY A C 1
ATOM 627 O O . GLY A 1 79 ? 22.736 7.208 -37.914 1.00 81.44 79 GLY A O 1
ATOM 628 N N . VAL A 1 80 ? 23.288 7.028 -35.741 1.00 83.38 80 VAL A N 1
ATOM 629 C CA . VAL A 1 80 ? 24.265 8.124 -35.753 1.00 83.38 80 VAL A CA 1
ATOM 630 C C . VAL A 1 80 ? 25.421 7.796 -36.698 1.00 83.38 80 VAL A C 1
ATOM 632 O O . VAL A 1 80 ? 25.798 8.639 -37.506 1.00 83.38 80 VAL A O 1
ATOM 635 N N . ILE A 1 81 ? 25.944 6.566 -36.660 1.00 84.69 81 ILE A N 1
ATOM 636 C CA . ILE A 1 81 ? 27.016 6.130 -37.568 1.00 84.69 81 ILE A CA 1
ATOM 637 C C . ILE A 1 81 ? 26.548 6.178 -39.029 1.00 84.69 81 ILE A C 1
ATOM 639 O O . ILE A 1 81 ? 27.274 6.684 -39.880 1.00 84.69 81 ILE A O 1
ATOM 643 N N . ALA A 1 82 ? 25.337 5.698 -39.325 1.00 81.31 82 ALA A N 1
ATOM 644 C CA . ALA A 1 82 ? 24.781 5.736 -40.676 1.00 81.31 82 ALA A CA 1
ATOM 645 C C . ALA A 1 82 ? 24.650 7.174 -41.205 1.00 81.31 82 ALA A C 1
ATOM 647 O O . ALA A 1 82 ? 24.998 7.430 -42.354 1.00 81.31 82 ALA A O 1
ATOM 648 N N . LEU A 1 83 ? 24.216 8.118 -40.363 1.00 77.94 83 LEU A N 1
ATOM 649 C CA . LEU A 1 83 ? 24.128 9.533 -40.732 1.00 77.94 83 LEU A CA 1
ATOM 650 C C . LEU A 1 83 ? 25.505 10.157 -40.982 1.00 77.94 83 LEU A C 1
ATOM 652 O O . LEU A 1 83 ? 25.655 10.893 -41.950 1.00 77.94 83 LEU A O 1
ATOM 656 N N . LEU A 1 84 ? 26.523 9.821 -40.183 1.00 80.06 84 LEU A N 1
ATOM 657 C CA . LEU A 1 84 ? 27.895 10.294 -40.413 1.00 80.06 84 LEU A CA 1
ATOM 658 C C . LEU A 1 84 ? 28.476 9.780 -41.741 1.00 80.06 84 LEU A C 1
ATOM 660 O O . LEU A 1 84 ? 29.139 10.530 -42.453 1.00 80.06 84 LEU A O 1
ATOM 664 N N . VAL A 1 85 ? 28.214 8.516 -42.091 1.00 81.25 85 VAL A N 1
ATOM 665 C CA . VAL A 1 85 ? 28.658 7.926 -43.367 1.00 81.25 85 VAL A CA 1
ATOM 666 C C . VAL A 1 85 ? 27.933 8.560 -44.557 1.00 81.25 85 VAL A C 1
ATOM 668 O O . VAL A 1 85 ? 28.561 8.837 -45.579 1.00 81.25 85 VAL A O 1
ATOM 671 N N . LEU A 1 86 ? 26.624 8.798 -44.434 1.00 75.44 86 LEU A N 1
ATOM 672 C CA . LEU A 1 86 ? 25.832 9.436 -45.486 1.00 75.44 86 LEU A CA 1
ATOM 673 C C . LEU A 1 86 ? 26.225 10.902 -45.686 1.00 75.44 86 LEU A C 1
ATOM 675 O O . LEU A 1 86 ? 26.405 11.296 -46.832 1.00 75.44 86 LEU A O 1
ATOM 679 N N . HIS A 1 87 ? 26.457 11.659 -44.610 1.00 76.31 87 HIS A N 1
ATOM 680 C CA . HIS A 1 87 ? 26.987 13.025 -44.681 1.00 76.31 87 HIS A CA 1
ATOM 681 C C . HIS A 1 87 ? 28.324 13.073 -45.433 1.00 76.31 87 HIS A C 1
ATOM 683 O O . HIS A 1 87 ? 28.515 13.884 -46.329 1.00 76.31 87 HIS A O 1
ATOM 689 N N . ALA A 1 88 ? 29.236 12.139 -45.142 1.00 73.19 88 ALA A N 1
ATOM 690 C CA . ALA A 1 88 ? 30.518 12.059 -45.842 1.00 73.19 88 ALA A CA 1
ATOM 691 C C . ALA A 1 88 ? 30.396 11.679 -47.334 1.00 73.19 88 ALA A C 1
ATOM 693 O O . ALA A 1 88 ? 31.363 11.826 -48.079 1.00 73.19 88 ALA A O 1
ATOM 694 N N . SER A 1 89 ? 29.242 11.155 -47.764 1.00 74.44 89 SER A N 1
ATOM 695 C CA . SER A 1 89 ? 29.010 10.654 -49.126 1.00 74.44 89 SER A CA 1
ATOM 696 C C . SER A 1 89 ? 28.114 11.565 -49.974 1.00 74.44 89 SER A C 1
ATOM 698 O O . SER A 1 89 ? 28.087 11.408 -51.195 1.00 74.44 89 SER A O 1
ATOM 700 N N . PHE A 1 90 ? 27.369 12.488 -49.359 1.00 67.12 90 PHE A N 1
ATOM 701 C CA . PHE A 1 90 ? 26.382 13.340 -50.021 1.00 67.12 90 PHE A CA 1
ATOM 702 C C . PHE A 1 90 ? 26.474 14.783 -49.495 1.00 67.12 90 PHE A C 1
ATOM 704 O O . PHE A 1 90 ? 26.160 15.034 -48.337 1.00 67.12 90 PHE A O 1
ATOM 711 N N . ASP A 1 91 ? 26.835 15.739 -50.361 1.00 65.69 91 ASP A N 1
ATOM 712 C CA . ASP A 1 91 ? 26.812 17.191 -50.083 1.00 65.69 91 ASP A CA 1
ATOM 713 C C . ASP A 1 91 ? 25.362 17.725 -50.089 1.00 65.69 91 ASP A C 1
ATOM 715 O O . ASP A 1 91 ? 24.926 18.409 -51.017 1.00 65.69 91 ASP A O 1
ATOM 719 N N . GLY A 1 92 ? 24.557 17.335 -49.098 1.00 66.38 92 GLY A N 1
ATOM 720 C CA . GLY A 1 92 ? 23.148 17.722 -48.993 1.00 66.38 92 GLY A CA 1
ATOM 721 C C . GLY A 1 92 ? 22.841 18.590 -47.770 1.00 66.38 92 GLY A C 1
ATOM 722 O O . GLY A 1 92 ? 23.087 18.183 -46.643 1.00 66.38 92 GLY A O 1
ATOM 723 N N . ASP A 1 93 ? 22.161 19.726 -47.964 1.00 73.94 93 ASP A N 1
ATOM 724 C CA . ASP A 1 93 ? 21.734 20.643 -46.881 1.00 73.94 93 ASP A CA 1
ATOM 725 C C . ASP A 1 93 ? 20.639 20.074 -45.943 1.00 73.94 93 ASP A C 1
ATOM 727 O O . ASP A 1 93 ? 20.186 20.736 -45.006 1.00 73.94 93 ASP A O 1
ATOM 731 N N . TYR A 1 94 ? 20.164 18.847 -46.182 1.00 76.38 94 TYR A N 1
ATOM 732 C CA . TYR A 1 94 ? 19.015 18.255 -45.481 1.00 76.38 94 TYR A CA 1
ATOM 733 C C . TYR A 1 94 ? 19.384 17.388 -44.266 1.00 76.38 94 TYR A C 1
ATOM 735 O O . TYR A 1 94 ? 18.497 16.792 -43.647 1.00 76.38 94 TYR A O 1
ATOM 743 N N . ASP A 1 95 ? 20.659 17.322 -43.883 1.00 74.12 95 ASP A N 1
ATOM 744 C CA . ASP A 1 95 ? 21.149 16.428 -42.824 1.00 74.12 95 ASP A CA 1
ATOM 745 C C . ASP A 1 95 ? 20.441 16.614 -41.480 1.00 74.12 95 ASP A C 1
ATOM 747 O O . ASP A 1 95 ? 20.116 15.644 -40.790 1.00 74.12 95 ASP A O 1
ATOM 751 N N . LEU A 1 96 ? 20.127 17.860 -41.123 1.00 74.62 96 LEU A N 1
ATOM 752 C CA . LEU A 1 96 ? 19.468 18.186 -39.859 1.00 74.62 96 LEU A CA 1
ATOM 753 C C . LEU A 1 96 ? 18.011 17.690 -39.823 1.00 74.62 96 LEU A C 1
ATOM 755 O O . LEU A 1 96 ? 17.519 17.277 -38.770 1.00 74.62 96 LEU A O 1
ATOM 759 N N . LEU A 1 97 ? 17.338 17.667 -40.981 1.00 80.69 97 LEU A N 1
ATOM 760 C CA . LEU A 1 97 ? 15.979 17.143 -41.128 1.00 80.69 97 LEU A CA 1
ATOM 761 C C . LEU A 1 97 ? 15.964 15.612 -41.020 1.00 80.69 97 LEU A C 1
ATOM 763 O O . LEU A 1 97 ? 15.132 15.058 -40.298 1.00 80.69 97 LEU A O 1
ATOM 767 N N . PHE A 1 98 ? 16.905 14.928 -41.681 1.00 77.62 98 PHE A N 1
ATOM 768 C CA . PHE A 1 98 ? 17.044 13.472 -41.579 1.00 77.62 98 PHE A CA 1
ATOM 769 C C . PHE A 1 98 ? 17.441 13.033 -40.167 1.00 77.62 98 PHE A C 1
ATOM 771 O O . PHE A 1 98 ? 16.862 12.081 -39.640 1.00 77.62 98 PHE A O 1
ATOM 778 N N . PHE A 1 99 ? 18.353 13.760 -39.516 1.00 77.00 99 PHE A N 1
ATOM 779 C CA . PHE A 1 99 ? 18.730 13.516 -38.125 1.00 77.00 99 PHE A CA 1
ATOM 780 C C . PHE A 1 99 ? 17.539 13.701 -37.176 1.00 77.00 99 PHE A C 1
ATOM 782 O O . PHE A 1 99 ? 17.232 12.808 -36.383 1.00 77.00 99 PHE A O 1
ATOM 789 N N . GLY A 1 100 ? 16.812 14.817 -37.297 1.00 81.12 100 GLY A N 1
ATOM 790 C CA . GLY A 1 100 ? 15.615 15.079 -36.497 1.00 81.12 100 GLY A CA 1
ATOM 791 C C . GLY A 1 100 ? 14.536 14.008 -36.684 1.00 81.12 100 GLY A C 1
ATOM 792 O O . GLY A 1 100 ? 13.994 13.496 -35.702 1.00 81.12 100 GLY A O 1
ATOM 793 N N . GLY A 1 101 ? 14.272 13.607 -37.932 1.00 84.69 101 GLY A N 1
ATOM 794 C CA . GLY A 1 101 ? 13.321 12.544 -38.264 1.00 84.69 101 GLY A CA 1
ATOM 795 C C . GLY A 1 101 ? 13.731 11.177 -37.710 1.00 84.69 101 GLY A C 1
ATOM 796 O O . GLY A 1 101 ? 12.901 10.465 -37.143 1.00 84.69 101 GLY A O 1
ATOM 797 N N . PHE A 1 102 ? 15.015 10.827 -37.801 1.00 81.69 102 PHE A N 1
ATOM 798 C CA . PHE A 1 102 ? 15.552 9.576 -37.267 1.00 81.69 102 PHE A CA 1
ATOM 799 C C . PHE A 1 102 ? 15.445 9.496 -35.737 1.00 81.69 102 PHE A C 1
ATOM 801 O O . PHE A 1 102 ? 15.024 8.467 -35.194 1.00 81.69 102 PHE A O 1
ATOM 808 N N . VAL A 1 103 ? 15.790 10.582 -35.036 1.00 82.25 103 VAL A N 1
ATOM 809 C CA . VAL A 1 103 ? 15.669 10.671 -33.573 1.00 82.25 103 VAL A CA 1
ATOM 810 C C . VAL A 1 103 ? 14.202 10.580 -33.156 1.00 82.25 103 VAL A C 1
ATOM 812 O O . VAL A 1 103 ? 13.872 9.795 -32.267 1.00 82.25 103 VAL A O 1
ATOM 815 N N . ALA A 1 104 ? 13.306 11.311 -33.826 1.00 85.12 104 ALA A N 1
ATOM 816 C CA . ALA A 1 104 ? 11.872 11.250 -33.552 1.00 85.12 104 ALA A CA 1
ATOM 817 C C . ALA A 1 104 ? 11.311 9.831 -33.755 1.00 85.12 104 ALA A C 1
ATOM 819 O O . ALA A 1 104 ? 10.616 9.312 -32.880 1.00 85.12 104 ALA A O 1
ATOM 820 N N . ALA A 1 105 ? 11.667 9.164 -34.857 1.00 84.69 105 ALA A N 1
ATOM 821 C CA . ALA A 1 105 ? 11.257 7.789 -35.131 1.00 84.69 105 ALA A CA 1
ATOM 822 C C . ALA A 1 105 ? 11.788 6.800 -34.078 1.00 84.69 105 ALA A C 1
ATOM 824 O O . ALA A 1 105 ? 11.034 5.943 -33.613 1.00 84.69 105 ALA A O 1
ATOM 825 N N . ASN A 1 106 ? 13.047 6.941 -33.640 1.00 83.25 106 ASN A N 1
ATOM 826 C CA . ASN A 1 106 ? 13.615 6.104 -32.577 1.00 83.25 106 ASN A CA 1
ATOM 827 C C . ASN A 1 106 ? 12.929 6.329 -31.232 1.00 83.25 106 ASN A C 1
ATOM 829 O O . ASN A 1 106 ? 12.650 5.359 -30.534 1.00 83.25 106 ASN A O 1
ATOM 833 N N . LEU A 1 107 ? 12.616 7.576 -30.873 1.00 83.88 107 LEU A N 1
ATOM 834 C CA . LEU A 1 107 ? 11.883 7.876 -29.645 1.00 83.88 107 LEU A CA 1
ATOM 835 C C . LEU A 1 107 ? 10.479 7.264 -29.681 1.00 83.88 107 LEU A C 1
ATOM 837 O O . LEU A 1 107 ? 10.078 6.603 -28.724 1.00 83.88 107 LEU A O 1
ATOM 841 N N . ILE A 1 108 ? 9.752 7.411 -30.793 1.00 86.50 108 ILE A N 1
ATOM 842 C CA . ILE A 1 108 ? 8.423 6.806 -30.969 1.00 86.50 108 ILE A CA 1
ATOM 843 C C . ILE A 1 108 ? 8.511 5.282 -30.852 1.00 86.50 108 ILE A C 1
ATOM 845 O O . ILE A 1 108 ? 7.744 4.675 -30.097 1.00 86.50 108 ILE A O 1
ATOM 849 N N . LEU A 1 109 ? 9.461 4.657 -31.553 1.00 82.88 109 LEU A N 1
ATOM 850 C CA . LEU A 1 109 ? 9.664 3.212 -31.509 1.00 82.88 109 LEU A CA 1
ATOM 851 C C . LEU A 1 109 ? 10.031 2.753 -30.094 1.00 82.88 109 LEU A C 1
ATOM 853 O O . LEU A 1 109 ? 9.454 1.785 -29.606 1.00 82.88 109 LEU A O 1
ATOM 857 N N . PHE A 1 110 ? 10.905 3.488 -29.404 1.00 81.00 110 PHE A N 1
ATOM 858 C CA . PHE A 1 110 ? 11.315 3.222 -28.030 1.00 81.00 110 PHE A CA 1
ATOM 859 C C . PHE A 1 110 ? 10.146 3.286 -27.050 1.00 81.00 110 PHE A C 1
ATOM 861 O O . PHE A 1 110 ? 9.928 2.334 -26.304 1.00 81.00 110 PHE A O 1
ATOM 868 N N . PHE A 1 111 ? 9.358 4.366 -27.057 1.00 80.81 111 PHE A N 1
ATOM 869 C CA . PHE A 1 111 ? 8.205 4.498 -26.163 1.00 80.81 111 PHE A CA 1
ATOM 870 C C . PHE A 1 111 ? 7.136 3.442 -26.452 1.00 80.81 111 PHE A C 1
ATOM 872 O O . PHE A 1 111 ? 6.527 2.904 -25.522 1.00 80.81 111 PHE A O 1
ATOM 879 N N . THR A 1 112 ? 6.943 3.101 -27.727 1.00 80.06 112 THR A N 1
ATOM 880 C CA . THR A 1 112 ? 6.030 2.032 -28.144 1.00 80.06 112 THR A CA 1
ATOM 881 C C . THR A 1 112 ? 6.514 0.679 -27.623 1.00 80.06 112 THR A C 1
ATOM 883 O O . THR A 1 112 ? 5.761 -0.020 -26.946 1.00 80.06 112 THR A O 1
ATOM 886 N N . TYR A 1 113 ? 7.792 0.347 -27.825 1.00 75.25 113 TYR A N 1
ATOM 887 C CA . TYR A 1 113 ? 8.419 -0.874 -27.310 1.00 75.25 113 TYR A CA 1
ATOM 888 C C . TYR A 1 113 ? 8.394 -0.947 -25.778 1.00 75.25 113 TYR A C 1
ATOM 890 O O . TYR A 1 113 ? 8.060 -1.989 -25.213 1.00 75.25 113 TYR A O 1
ATOM 898 N N . ALA A 1 114 ? 8.693 0.158 -25.089 1.00 75.81 114 ALA A N 1
ATOM 899 C CA . ALA A 1 114 ? 8.683 0.242 -23.630 1.00 75.81 114 ALA A CA 1
ATOM 900 C C . ALA A 1 114 ? 7.281 0.009 -23.046 1.00 75.81 114 ALA A C 1
ATOM 902 O O . ALA A 1 114 ? 7.148 -0.594 -21.976 1.00 75.81 114 ALA A O 1
ATOM 903 N N . ARG A 1 115 ? 6.223 0.438 -23.751 1.00 71.50 115 ARG A N 1
ATOM 904 C CA . ARG A 1 115 ? 4.841 0.094 -23.395 1.00 71.50 115 ARG A CA 1
ATOM 905 C C . ARG A 1 115 ? 4.513 -1.372 -23.683 1.00 71.50 115 ARG A C 1
ATOM 907 O O . ARG A 1 115 ? 3.909 -2.012 -22.825 1.00 71.50 115 ARG A O 1
ATOM 914 N N . LEU A 1 116 ? 4.901 -1.899 -24.847 1.00 70.19 116 LEU A N 1
ATOM 915 C CA . LEU A 1 116 ? 4.486 -3.228 -25.318 1.00 70.19 116 LEU A CA 1
ATOM 916 C C . LEU A 1 116 ? 5.213 -4.390 -24.618 1.00 70.19 116 LEU A C 1
ATOM 918 O O . LEU A 1 116 ? 4.614 -5.433 -24.375 1.00 70.19 116 LEU A O 1
ATOM 922 N N . ILE A 1 117 ? 6.487 -4.217 -24.247 1.00 66.44 117 ILE A N 1
ATOM 923 C CA . ILE A 1 117 ? 7.342 -5.286 -23.689 1.00 66.44 117 ILE A CA 1
ATOM 924 C C . ILE A 1 117 ? 7.311 -5.349 -22.153 1.00 66.44 117 ILE A C 1
ATOM 926 O O . ILE A 1 117 ? 8.059 -6.100 -21.520 1.00 66.44 117 ILE A O 1
ATOM 930 N N . ARG A 1 118 ? 6.384 -4.645 -21.495 1.00 60.28 118 ARG A N 1
ATOM 931 C CA . ARG A 1 118 ? 6.085 -4.925 -20.084 1.00 60.28 118 ARG A CA 1
ATOM 932 C C . ARG A 1 118 ? 5.441 -6.309 -19.965 1.00 60.28 118 ARG A C 1
ATOM 934 O O . ARG A 1 118 ? 4.229 -6.431 -19.864 1.00 60.28 118 ARG A O 1
ATOM 941 N N . LYS A 1 119 ? 6.263 -7.362 -19.951 1.00 62.31 119 LYS A N 1
ATOM 942 C CA . LYS A 1 119 ? 5.858 -8.732 -19.639 1.00 62.31 119 LYS A CA 1
ATOM 943 C C . LYS A 1 119 ? 5.815 -8.868 -18.115 1.00 62.31 119 LYS A C 1
ATOM 945 O O . LYS A 1 119 ? 6.877 -8.982 -17.497 1.00 62.31 119 LYS A O 1
ATOM 950 N N . PRO A 1 120 ? 4.636 -8.836 -17.470 1.00 64.88 120 PRO A N 1
ATOM 951 C CA . PRO A 1 120 ? 4.559 -9.180 -16.059 1.00 64.88 120 PRO A CA 1
ATOM 952 C C . PRO A 1 120 ? 5.051 -10.624 -15.887 1.00 64.88 120 PRO A C 1
ATOM 954 O O . PRO A 1 120 ? 4.718 -11.501 -16.684 1.00 64.88 120 PRO A O 1
ATOM 957 N N . SER A 1 121 ? 5.890 -10.877 -14.879 1.00 75.25 121 SER A N 1
ATOM 958 C CA . SER A 1 121 ? 6.344 -12.240 -14.591 1.00 75.25 121 SER A CA 1
ATOM 959 C C . SER A 1 121 ? 5.143 -13.145 -14.274 1.00 75.25 121 SER A C 1
ATOM 961 O O . SER A 1 121 ? 4.137 -12.686 -13.728 1.00 75.25 121 SER A O 1
ATOM 963 N N . ILE A 1 122 ? 5.241 -14.438 -14.601 1.00 81.12 122 ILE A N 1
ATOM 964 C CA . ILE A 1 122 ? 4.166 -15.421 -14.357 1.00 81.12 122 ILE A CA 1
ATOM 965 C C . ILE A 1 122 ? 3.779 -15.435 -12.870 1.00 81.12 122 ILE A C 1
ATOM 967 O O . ILE A 1 122 ? 2.601 -15.426 -12.530 1.00 81.12 122 ILE A O 1
ATOM 971 N N . GLU A 1 123 ? 4.770 -15.353 -11.982 1.00 84.25 123 GLU A N 1
ATOM 972 C CA . GLU A 1 123 ? 4.564 -15.269 -10.532 1.00 84.25 123 GLU A CA 1
ATOM 973 C C . GLU A 1 123 ? 3.755 -14.031 -10.117 1.00 84.25 123 GLU A C 1
ATOM 975 O O . GLU A 1 123 ? 2.848 -14.143 -9.294 1.00 84.25 123 GLU A O 1
ATOM 980 N N . LYS A 1 124 ? 4.021 -12.857 -10.713 1.00 84.56 124 LYS A N 1
ATOM 981 C CA . LYS A 1 124 ? 3.242 -11.635 -10.449 1.00 84.56 124 LYS A CA 1
ATOM 982 C C . LYS A 1 124 ? 1.800 -11.781 -10.906 1.00 84.56 124 LYS A C 1
ATOM 984 O O . LYS A 1 124 ? 0.896 -11.354 -10.194 1.00 84.56 124 LYS A O 1
ATOM 989 N N . LEU A 1 125 ? 1.580 -12.368 -12.083 1.00 86.12 125 LEU A N 1
ATOM 990 C CA . LEU A 1 125 ? 0.235 -12.627 -12.594 1.00 86.12 125 LEU A CA 1
ATOM 991 C C . LEU A 1 125 ? -0.524 -13.594 -11.682 1.00 86.12 125 LEU A C 1
ATOM 993 O O . LEU A 1 125 ? -1.661 -13.307 -11.315 1.00 86.12 125 LEU A O 1
ATOM 997 N N . ALA A 1 126 ? 0.117 -14.687 -11.263 1.00 90.69 126 ALA A N 1
ATOM 998 C CA . ALA A 1 126 ? -0.475 -15.669 -10.363 1.00 90.69 126 ALA A CA 1
ATOM 999 C C . ALA A 1 126 ? -0.822 -15.057 -8.998 1.00 90.69 126 ALA A C 1
ATOM 1001 O O . ALA A 1 126 ? -1.932 -15.248 -8.503 1.00 90.69 126 ALA A O 1
ATOM 1002 N N . LEU A 1 127 ? 0.085 -14.272 -8.405 1.00 91.12 127 LEU A N 1
ATOM 1003 C CA . LEU A 1 127 ? -0.185 -13.576 -7.147 1.00 91.12 127 LEU A CA 1
ATOM 1004 C C . LEU A 1 127 ? -1.318 -12.557 -7.308 1.00 91.12 127 LEU A C 1
ATOM 1006 O O . LEU A 1 127 ? -2.236 -12.532 -6.495 1.00 91.12 127 LEU A O 1
ATOM 1010 N N . ARG A 1 128 ? -1.312 -11.763 -8.384 1.00 90.31 128 ARG A N 1
ATOM 1011 C CA . ARG A 1 128 ? -2.385 -10.802 -8.674 1.00 90.31 128 ARG A CA 1
ATOM 1012 C C . ARG A 1 128 ? -3.738 -11.492 -8.836 1.00 90.31 128 ARG A C 1
ATOM 1014 O O . ARG A 1 128 ? -4.735 -10.972 -8.345 1.00 90.31 128 ARG A O 1
ATOM 1021 N N . ALA A 1 129 ? -3.780 -12.648 -9.495 1.00 92.44 129 ALA A N 1
ATOM 1022 C CA . ALA A 1 129 ? -4.994 -13.444 -9.629 1.00 92.44 129 ALA A CA 1
ATOM 1023 C C . ALA A 1 129 ? -5.488 -13.950 -8.265 1.00 92.44 129 ALA A C 1
ATOM 1025 O O . ALA A 1 129 ? -6.666 -13.786 -7.956 1.00 92.44 129 ALA A O 1
ATOM 1026 N N . LYS A 1 130 ? -4.589 -14.469 -7.415 1.00 93.19 130 LYS A N 1
ATOM 1027 C CA . LYS A 1 130 ? -4.920 -14.876 -6.037 1.00 93.19 130 LYS A CA 1
ATOM 1028 C C . LYS A 1 130 ? -5.467 -13.710 -5.211 1.00 93.19 130 LYS A C 1
ATOM 1030 O O . LYS A 1 130 ? -6.508 -13.858 -4.583 1.00 93.19 130 LYS A O 1
ATOM 1035 N N . LEU A 1 131 ? -4.823 -12.541 -5.261 1.00 93.81 131 LEU A N 1
ATOM 1036 C CA . LEU A 1 131 ? -5.284 -11.334 -4.565 1.00 93.81 131 LEU A CA 1
ATOM 1037 C C . LEU A 1 131 ? -6.646 -10.859 -5.086 1.00 93.81 131 LEU A C 1
ATOM 1039 O O . LEU A 1 131 ? -7.499 -10.475 -4.296 1.00 93.81 131 LEU A O 1
ATOM 1043 N N . LYS A 1 132 ? -6.883 -10.927 -6.403 1.00 92.12 132 LYS A N 1
ATOM 1044 C CA . LYS A 1 132 ? -8.185 -10.592 -6.999 1.00 92.12 132 LYS A CA 1
ATOM 1045 C C . LYS A 1 132 ? -9.281 -11.557 -6.538 1.00 92.12 132 LYS A C 1
ATOM 1047 O O . LYS A 1 132 ? -10.363 -11.101 -6.185 1.00 92.12 132 LYS A O 1
ATOM 1052 N N . GLY A 1 133 ? -8.998 -12.860 -6.516 1.00 90.38 133 GLY A N 1
ATOM 1053 C CA . GLY A 1 133 ? -9.923 -13.871 -5.999 1.00 90.38 133 GLY A CA 1
ATOM 1054 C C . GLY A 1 133 ? -10.212 -13.679 -4.510 1.00 90.38 133 GLY A C 1
ATOM 1055 O O . GLY A 1 133 ? -11.361 -13.754 -4.092 1.00 90.38 133 GLY A O 1
ATOM 1056 N N . PHE A 1 134 ? -9.194 -13.336 -3.719 1.00 91.94 134 PHE A N 1
ATOM 1057 C CA . PHE A 1 134 ? -9.374 -13.054 -2.298 1.00 91.94 134 PHE A CA 1
ATOM 1058 C C . PHE A 1 134 ? -10.170 -11.764 -2.051 1.00 91.94 134 PHE A C 1
ATOM 1060 O O . PHE A 1 134 ? -11.084 -11.768 -1.234 1.00 91.94 134 PHE A O 1
ATOM 1067 N N . LYS A 1 135 ? -9.922 -10.693 -2.819 1.00 92.50 135 LYS A N 1
ATOM 1068 C CA . LYS A 1 135 ? -10.772 -9.492 -2.800 1.00 92.50 135 LYS A CA 1
ATOM 1069 C C . LYS A 1 135 ? -12.224 -9.841 -3.120 1.00 92.50 135 LYS A C 1
ATOM 1071 O O . LYS A 1 135 ? -13.110 -9.385 -2.412 1.00 92.50 135 LYS A O 1
ATOM 1076 N N . MET A 1 136 ? -12.457 -10.657 -4.150 1.00 88.69 136 MET A N 1
ATOM 1077 C CA . MET A 1 136 ? -13.800 -11.113 -4.513 1.00 88.69 136 MET A CA 1
ATOM 1078 C C . MET A 1 136 ? -14.452 -11.890 -3.364 1.00 88.69 136 MET A C 1
ATOM 1080 O O . MET A 1 136 ? -15.609 -11.643 -3.055 1.00 88.69 136 MET A O 1
ATOM 1084 N N . TYR A 1 137 ? -13.714 -12.765 -2.679 1.00 86.81 137 TYR A N 1
ATOM 1085 C CA . TYR A 1 137 ? -14.212 -13.462 -1.490 1.00 86.81 137 TYR A CA 1
ATOM 1086 C C . TYR A 1 137 ? -14.639 -12.498 -0.370 1.00 86.81 137 TYR A C 1
ATOM 1088 O O . TYR A 1 137 ? -15.704 -12.684 0.216 1.00 86.81 137 TYR A O 1
ATOM 1096 N N . LEU A 1 138 ? -13.839 -11.462 -0.095 1.00 88.31 138 LEU A N 1
ATOM 1097 C CA . LEU A 1 138 ? -14.152 -10.461 0.930 1.00 88.31 138 LEU A CA 1
ATOM 1098 C C . LEU A 1 138 ? -15.296 -9.522 0.515 1.00 88.31 138 LEU A C 1
ATOM 1100 O O . LEU A 1 138 ? -16.058 -9.089 1.371 1.00 88.31 138 LEU A O 1
ATOM 1104 N N . SER A 1 139 ? -15.433 -9.226 -0.781 1.00 86.38 139 SER A N 1
ATOM 1105 C CA . SER A 1 139 ? -16.459 -8.322 -1.315 1.00 86.38 139 SER A CA 1
ATOM 1106 C C . SER A 1 139 ? -17.782 -9.003 -1.658 1.00 86.38 139 SER A C 1
ATOM 1108 O O . SER A 1 139 ? -18.747 -8.322 -1.988 1.00 86.38 139 SER A O 1
ATOM 1110 N N . THR A 1 140 ? -17.831 -10.336 -1.692 1.00 74.88 140 THR A N 1
ATOM 1111 C CA . THR A 1 140 ? -19.056 -11.052 -2.060 1.00 74.88 140 THR A CA 1
ATOM 1112 C C . THR A 1 140 ? -19.983 -11.099 -0.852 1.00 74.88 140 THR A C 1
ATOM 1114 O O . THR A 1 140 ? -19.794 -11.907 0.058 1.00 74.88 140 THR A O 1
ATOM 1117 N N . ALA A 1 141 ? -20.997 -10.232 -0.874 1.00 55.03 141 ALA A N 1
ATOM 1118 C CA . ALA A 1 141 ? -22.114 -10.243 0.069 1.00 55.03 141 ALA A CA 1
ATOM 1119 C C . ALA A 1 141 ? -23.064 -11.437 -0.157 1.00 55.03 141 ALA A C 1
ATOM 1121 O O . ALA A 1 141 ? -23.811 -11.814 0.743 1.00 55.03 141 ALA A O 1
ATOM 1122 N N . GLU A 1 142 ? -23.033 -12.063 -1.343 1.00 53.44 142 GLU A N 1
ATOM 1123 C CA . GLU A 1 142 ? -23.880 -13.215 -1.656 1.00 53.44 142 GLU A CA 1
ATOM 1124 C C . GLU A 1 142 ? -23.443 -14.471 -0.890 1.00 53.44 142 GLU A C 1
ATOM 1126 O O . GLU A 1 142 ? -22.680 -15.319 -1.357 1.00 53.44 142 GLU A O 1
ATOM 1131 N N . GLU A 1 143 ? -24.022 -14.619 0.298 1.00 54.62 143 GLU A N 1
ATOM 1132 C CA . GLU A 1 143 ? -24.045 -15.843 1.093 1.00 54.62 143 GLU A CA 1
ATOM 1133 C C . GLU A 1 143 ? -24.370 -17.089 0.272 1.00 54.62 143 GLU A C 1
ATOM 1135 O O . GLU A 1 143 ? -23.788 -18.138 0.518 1.00 54.62 143 GLU A O 1
ATOM 1140 N N . LYS A 1 144 ? -25.282 -16.998 -0.705 1.00 51.91 144 LYS A N 1
ATOM 1141 C CA . LYS A 1 144 ? -25.867 -18.181 -1.353 1.00 51.91 144 LYS A CA 1
ATOM 1142 C C . LYS A 1 144 ? -24.857 -19.019 -2.135 1.00 51.91 144 LYS A C 1
ATOM 1144 O O . LYS A 1 144 ? -24.966 -20.239 -2.108 1.00 51.91 144 LYS A O 1
ATOM 1149 N N . GLN A 1 145 ? -23.866 -18.410 -2.791 1.00 47.00 145 GLN A N 1
ATOM 1150 C CA . GLN A 1 145 ? -22.838 -19.188 -3.494 1.00 47.00 145 GLN A CA 1
ATOM 1151 C C . GLN A 1 145 ? -21.773 -19.734 -2.532 1.00 47.00 145 GLN A C 1
ATOM 1153 O O . GLN A 1 145 ? -21.376 -20.888 -2.655 1.00 47.00 145 GLN A O 1
ATOM 1158 N N . LEU A 1 146 ? -21.344 -18.966 -1.525 1.00 48.50 146 LEU A N 1
ATOM 1159 C CA . LEU A 1 146 ? -20.319 -19.422 -0.572 1.00 48.50 146 LEU A CA 1
ATOM 1160 C C . LEU A 1 146 ? -20.853 -20.455 0.439 1.00 48.50 146 LEU A C 1
ATOM 1162 O O . LEU A 1 146 ? -20.146 -21.405 0.765 1.00 48.50 146 LEU A O 1
ATOM 1166 N N . GLN A 1 147 ? -22.103 -20.320 0.892 1.00 49.78 147 GLN A N 1
ATOM 1167 C CA . GLN A 1 147 ? -22.765 -21.286 1.778 1.00 49.78 147 GLN A CA 1
ATOM 1168 C C . GLN A 1 147 ? -23.022 -22.634 1.099 1.00 49.78 147 GLN A C 1
ATOM 1170 O O . GLN A 1 147 ? -23.014 -23.655 1.780 1.00 49.78 147 GLN A O 1
ATOM 1175 N N . HIS A 1 148 ? -23.248 -22.654 -0.219 1.00 48.41 148 HIS A N 1
ATOM 1176 C CA . HIS A 1 148 ? -23.558 -23.891 -0.939 1.00 48.41 148 HIS A CA 1
ATOM 1177 C C . HIS A 1 148 ? -22.320 -24.767 -1.173 1.00 48.41 148 HIS A C 1
ATOM 1179 O O . HIS A 1 148 ? -22.426 -25.989 -1.145 1.00 48.41 148 HIS A O 1
ATOM 1185 N N . PHE A 1 149 ? -21.145 -24.160 -1.385 1.00 48.56 149 PHE A N 1
ATOM 1186 C CA . PHE A 1 149 ? -19.935 -24.907 -1.744 1.00 48.56 149 PHE A CA 1
ATOM 1187 C C . PHE A 1 149 ? -18.991 -25.183 -0.569 1.00 48.56 149 PHE A C 1
ATOM 1189 O O . PHE A 1 149 ? -18.314 -26.209 -0.596 1.00 48.56 149 PHE A O 1
ATOM 1196 N N . ASN A 1 150 ? -18.927 -24.308 0.445 1.00 45.34 150 ASN A N 1
ATOM 1197 C CA . ASN A 1 150 ? -18.148 -24.541 1.666 1.00 45.34 150 ASN A CA 1
ATOM 1198 C C . ASN A 1 150 ? -18.487 -23.462 2.715 1.00 45.34 150 ASN A C 1
ATOM 1200 O O . ASN A 1 150 ? -17.839 -22.415 2.679 1.00 45.34 150 ASN A O 1
ATOM 1204 N N . PRO A 1 151 ? -19.484 -23.637 3.609 1.00 53.03 151 PRO A N 1
ATOM 1205 C CA . PRO A 1 151 ? -19.821 -22.613 4.594 1.00 53.03 151 PRO A CA 1
ATOM 1206 C C . PRO A 1 151 ? -18.605 -22.406 5.504 1.00 53.03 151 PRO A C 1
ATOM 1208 O O . PRO A 1 151 ? -18.315 -23.267 6.339 1.00 53.03 151 PRO A O 1
ATOM 1211 N N . PRO A 1 152 ? -17.846 -21.301 5.364 1.00 54.62 152 PRO A N 1
ATOM 1212 C CA . PRO A 1 152 ? -16.802 -21.024 6.323 1.00 54.62 152 PRO A CA 1
ATOM 1213 C C . PRO A 1 152 ? -17.544 -20.747 7.624 1.00 54.62 152 PRO A C 1
ATOM 1215 O O . PRO A 1 152 ? -18.455 -19.914 7.640 1.00 54.62 152 PRO A O 1
ATOM 1218 N N . ALA A 1 153 ? -17.176 -21.427 8.705 1.00 60.62 153 ALA A N 1
ATOM 1219 C CA . ALA A 1 153 ? -17.534 -20.952 10.029 1.00 60.62 153 ALA A CA 1
ATOM 1220 C C . ALA A 1 153 ? -16.898 -19.561 10.166 1.00 60.62 153 ALA A C 1
ATOM 1222 O O . ALA A 1 153 ? -15.706 -19.432 10.440 1.00 60.62 153 ALA A O 1
ATOM 1223 N N . MET A 1 154 ? -17.656 -18.517 9.831 1.00 68.31 154 MET A N 1
ATOM 1224 C CA . MET A 1 154 ? -17.234 -17.136 9.992 1.00 68.31 154 MET A CA 1
ATOM 1225 C C . MET A 1 154 ? -17.265 -16.856 11.482 1.00 68.31 154 MET A C 1
ATOM 1227 O O . MET A 1 154 ? -18.294 -16.485 12.040 1.00 68.31 154 MET A O 1
ATOM 1231 N N . THR A 1 155 ? -16.139 -17.130 12.127 1.00 80.81 155 THR A N 1
ATOM 1232 C CA . THR A 1 155 ? -15.947 -16.835 13.537 1.00 80.81 155 THR A CA 1
ATOM 1233 C C . THR A 1 155 ? -15.418 -15.409 13.696 1.00 80.81 155 THR A C 1
ATOM 1235 O O . THR A 1 155 ? -14.858 -14.843 12.745 1.00 80.81 155 THR A O 1
ATOM 1238 N N . PRO A 1 156 ? -15.561 -14.804 14.883 1.00 83.62 156 PRO A N 1
ATOM 1239 C CA . PRO A 1 156 ? -14.986 -13.490 15.146 1.00 83.62 156 PRO A CA 1
ATOM 1240 C C . PRO A 1 156 ? -13.475 -13.435 14.887 1.00 83.62 156 PRO A C 1
ATOM 1242 O O . PRO A 1 156 ? -12.977 -12.465 14.326 1.00 83.62 156 PRO A O 1
ATOM 1245 N N . GLU A 1 157 ? -12.751 -14.520 15.163 1.00 84.62 157 GLU A N 1
ATOM 1246 C CA . GLU A 1 157 ? -11.313 -14.616 14.898 1.00 84.62 157 GLU A CA 1
ATOM 1247 C C . GLU A 1 157 ? -11.001 -14.541 13.396 1.00 84.62 157 GLU A C 1
ATOM 1249 O O . GLU A 1 157 ? -10.001 -13.947 12.990 1.00 84.62 157 GLU A O 1
ATOM 1254 N N . VAL A 1 158 ? -11.857 -15.123 12.547 1.00 86.81 158 VAL A N 1
ATOM 1255 C CA . VAL A 1 158 ? -11.726 -15.039 11.084 1.00 86.81 158 VAL A CA 1
ATOM 1256 C C . VAL A 1 158 ? -12.009 -13.620 10.596 1.00 86.81 158 VAL A C 1
ATOM 1258 O O . VAL A 1 158 ? -11.289 -13.119 9.727 1.00 86.81 158 VAL A O 1
ATOM 1261 N N . PHE A 1 159 ? -13.026 -12.966 11.162 1.00 87.69 159 PHE A N 1
ATOM 1262 C CA . PHE A 1 159 ? -13.339 -11.572 10.861 1.00 87.69 159 PHE A CA 1
ATOM 1263 C C . PHE A 1 159 ? -12.148 -10.660 11.169 1.00 87.69 159 PHE A C 1
ATOM 1265 O O . PHE A 1 159 ? -11.689 -9.941 10.279 1.00 87.69 159 PHE A O 1
ATOM 1272 N N . GLU A 1 160 ? -11.596 -10.752 12.381 1.00 88.50 160 GLU A N 1
ATOM 1273 C CA . GLU A 1 160 ? -10.443 -9.952 12.808 1.00 88.50 160 GLU A CA 1
ATOM 1274 C C . GLU A 1 160 ? -9.199 -10.227 11.974 1.00 88.50 160 GLU A C 1
ATOM 1276 O O . GLU A 1 160 ? -8.483 -9.303 11.590 1.00 88.50 160 GLU A O 1
ATOM 1281 N N . LYS A 1 161 ? -8.958 -11.496 11.638 1.00 90.06 161 LYS A N 1
ATOM 1282 C CA . LYS A 1 161 ? -7.811 -11.890 10.822 1.00 90.06 161 LYS A CA 1
ATOM 1283 C C . LYS A 1 161 ? -7.846 -11.266 9.428 1.00 90.06 161 LYS A C 1
ATOM 1285 O O . LYS A 1 161 ? -6.790 -10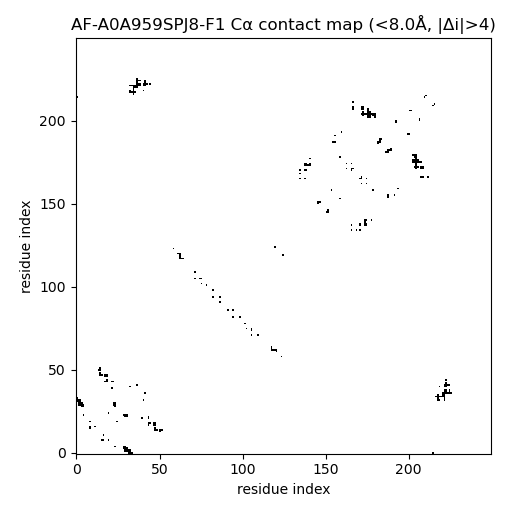.940 8.886 1.00 90.06 161 LYS A O 1
ATOM 1290 N N . TYR A 1 162 ? -9.029 -11.132 8.828 1.00 92.12 162 TYR A N 1
ATOM 1291 C CA . TYR A 1 162 ? -9.170 -10.630 7.460 1.00 92.12 162 TYR A CA 1
ATOM 1292 C C . TYR A 1 162 ? -9.541 -9.149 7.356 1.00 92.12 162 TYR A C 1
ATOM 1294 O O . TYR A 1 162 ? -9.391 -8.576 6.276 1.00 92.12 162 TYR A O 1
ATOM 1302 N N . LEU A 1 163 ? -9.924 -8.500 8.457 1.00 92.38 163 LEU A N 1
ATOM 1303 C CA . LEU A 1 163 ? -10.271 -7.080 8.482 1.00 92.38 163 LEU A CA 1
ATOM 1304 C C . LEU A 1 163 ? -9.155 -6.163 7.926 1.00 92.38 163 LEU A C 1
ATOM 1306 O O . LEU A 1 163 ? -9.463 -5.355 7.046 1.00 92.38 163 LEU A O 1
ATOM 1310 N N . PRO A 1 164 ? -7.864 -6.306 8.301 1.00 92.75 164 PRO A N 1
ATOM 1311 C CA . PRO A 1 164 ? -6.797 -5.477 7.728 1.00 92.75 164 PRO A CA 1
ATOM 1312 C C . PRO A 1 164 ? -6.667 -5.623 6.206 1.00 92.75 164 PRO A C 1
ATOM 1314 O O . PRO A 1 164 ? -6.358 -4.663 5.502 1.00 92.75 164 PRO A O 1
ATOM 1317 N N . TYR A 1 165 ? -6.942 -6.818 5.677 1.00 94.12 165 TYR A N 1
ATOM 1318 C CA . TYR A 1 165 ? -6.921 -7.070 4.237 1.00 94.12 165 TYR A CA 1
ATOM 1319 C C . TYR A 1 165 ? -8.126 -6.442 3.540 1.00 94.12 165 TYR A C 1
ATOM 1321 O O . TYR A 1 165 ? -7.972 -5.894 2.452 1.00 94.12 165 TYR A O 1
ATOM 1329 N N . ALA A 1 166 ? -9.310 -6.488 4.155 1.00 93.62 166 ALA A N 1
ATOM 1330 C CA . ALA A 1 166 ? -10.500 -5.826 3.630 1.00 93.62 166 ALA A CA 1
ATOM 1331 C C . ALA A 1 166 ? -10.277 -4.310 3.510 1.00 93.62 166 ALA A C 1
ATOM 1333 O O . ALA A 1 166 ? -10.548 -3.752 2.447 1.00 93.62 166 ALA A O 1
ATOM 1334 N N . ILE A 1 167 ? -9.669 -3.696 4.534 1.00 93.56 167 ILE A N 1
ATOM 1335 C CA . ILE A 1 167 ? -9.248 -2.285 4.528 1.00 93.56 167 ILE A CA 1
ATOM 1336 C C . ILE A 1 167 ? -8.252 -2.025 3.390 1.00 93.56 167 ILE A C 1
ATOM 1338 O O . ILE A 1 167 ? -8.438 -1.114 2.587 1.00 93.56 167 ILE A O 1
ATOM 1342 N N . ALA A 1 168 ? -7.221 -2.866 3.247 1.00 93.19 168 ALA A N 1
ATOM 1343 C CA . ALA A 1 168 ? -6.235 -2.722 2.174 1.00 93.19 168 ALA A CA 1
ATOM 1344 C C . ALA A 1 168 ? -6.839 -2.871 0.760 1.00 93.19 168 ALA A C 1
ATOM 1346 O O . ALA A 1 168 ? -6.334 -2.283 -0.198 1.00 93.19 168 ALA A O 1
ATOM 1347 N N . PHE A 1 169 ? -7.910 -3.656 0.606 1.00 94.25 169 PHE A N 1
ATOM 1348 C CA . PHE A 1 169 ? -8.621 -3.833 -0.663 1.00 94.25 169 PHE A CA 1
ATOM 1349 C C . PHE A 1 169 ? -9.738 -2.808 -0.919 1.00 94.25 169 PHE A C 1
ATOM 1351 O O . PHE A 1 169 ? -10.244 -2.778 -2.055 1.00 94.25 169 PHE A O 1
ATOM 1358 N N . GLY A 1 170 ? -10.104 -1.998 0.082 1.00 93.19 170 GLY A N 1
ATOM 1359 C CA . GLY A 1 170 ? -11.206 -1.034 0.036 1.00 93.19 170 GLY A CA 1
ATOM 1360 C C . GLY A 1 170 ? -12.589 -1.691 0.030 1.00 93.19 170 GLY A C 1
ATOM 1361 O O . GLY A 1 170 ? -13.445 -1.296 -0.757 1.00 93.19 170 GLY A O 1
ATOM 1362 N N . VAL A 1 171 ? -12.763 -2.785 0.778 1.00 93.88 171 VAL A N 1
ATOM 1363 C CA . VAL A 1 171 ? -14.024 -3.554 0.889 1.00 93.88 171 VAL A CA 1
ATOM 1364 C C . VAL A 1 171 ? -14.409 -3.814 2.352 1.00 93.88 171 VAL A C 1
ATOM 1366 O O . VAL A 1 171 ? -15.160 -4.738 2.656 1.00 93.88 171 VAL A O 1
ATOM 1369 N N . GLU A 1 172 ? -13.868 -3.018 3.270 1.00 93.62 172 GLU A N 1
ATOM 1370 C CA . GLU A 1 172 ? -14.055 -3.125 4.716 1.00 93.62 172 GLU A CA 1
ATOM 1371 C C . GLU A 1 172 ? -15.493 -2.885 5.175 1.00 93.62 172 GLU A C 1
ATOM 1373 O O . GLU A 1 172 ? -15.931 -3.527 6.125 1.00 93.62 172 GLU A O 1
ATOM 1378 N N . GLU A 1 173 ? -16.236 -2.019 4.483 1.00 93.25 173 GLU A N 1
ATOM 1379 C CA . GLU A 1 173 ? -17.651 -1.767 4.766 1.00 93.25 173 GLU A CA 1
ATOM 1380 C C . GLU A 1 173 ? -18.480 -3.032 4.522 1.00 93.25 173 GLU A C 1
ATOM 1382 O O . GLU A 1 173 ? -19.112 -3.535 5.447 1.00 93.25 173 GLU A O 1
ATOM 1387 N N . ILE A 1 174 ? -18.353 -3.630 3.330 1.00 91.19 174 ILE A N 1
ATOM 1388 C CA . ILE A 1 174 ? -19.029 -4.884 2.952 1.00 91.19 174 ILE A CA 1
ATOM 1389 C C . ILE A 1 174 ? -18.633 -6.025 3.903 1.00 91.19 174 ILE A C 1
ATOM 1391 O O . ILE A 1 174 ? -19.468 -6.820 4.338 1.00 91.19 174 ILE A O 1
ATOM 1395 N N . TRP A 1 175 ? -17.345 -6.116 4.245 1.00 91.44 175 TRP A N 1
ATOM 1396 C CA . TRP A 1 175 ? -16.847 -7.131 5.171 1.00 91.44 175 TRP A CA 1
ATOM 1397 C C . TRP A 1 175 ? -17.421 -6.961 6.587 1.00 91.44 175 TRP A C 1
ATOM 1399 O O . TRP A 1 175 ? -17.781 -7.948 7.231 1.00 91.44 175 TRP A O 1
ATOM 1409 N N . GLY A 1 176 ? -17.537 -5.720 7.066 1.00 90.88 176 GLY A N 1
ATOM 1410 C CA . GLY A 1 176 ? -18.126 -5.393 8.362 1.00 90.88 176 GLY A CA 1
ATOM 1411 C C . GLY A 1 176 ? -19.641 -5.596 8.411 1.00 90.88 176 GLY A C 1
ATOM 1412 O O . GLY A 1 176 ? -20.142 -6.132 9.398 1.00 90.88 176 GLY A O 1
ATOM 1413 N N . GLU A 1 177 ? -20.370 -5.251 7.348 1.00 90.25 177 GLU A N 1
ATOM 1414 C CA . GLU A 1 177 ? -21.806 -5.539 7.210 1.00 90.25 177 GLU A CA 1
ATOM 1415 C C . GLU A 1 177 ? -22.083 -7.042 7.282 1.00 90.25 177 GLU A C 1
ATOM 1417 O O . GLU A 1 177 ? -22.961 -7.485 8.019 1.00 90.25 177 GLU A O 1
ATOM 1422 N N . ARG A 1 178 ? -21.259 -7.857 6.614 1.00 86.75 178 ARG A N 1
ATOM 1423 C CA . ARG A 1 178 ? -21.372 -9.317 6.693 1.00 86.75 178 ARG A CA 1
ATOM 1424 C C . ARG A 1 178 ? -21.232 -9.836 8.125 1.00 86.75 178 ARG A C 1
ATOM 1426 O O . ARG A 1 178 ? -21.934 -10.767 8.515 1.00 86.75 178 ARG A O 1
ATOM 1433 N N . PHE A 1 179 ? -20.316 -9.275 8.910 1.00 87.50 179 PHE A N 1
ATOM 1434 C CA . PHE A 1 179 ? -20.169 -9.660 10.313 1.00 87.50 179 PHE A CA 1
ATOM 1435 C C . PHE A 1 179 ? -21.361 -9.196 11.159 1.00 87.50 179 PHE A C 1
ATOM 1437 O O . PHE A 1 179 ? -21.841 -9.945 12.011 1.00 87.50 179 PHE A O 1
ATOM 1444 N N . GLN A 1 180 ? -21.894 -8.007 10.868 1.00 88.19 180 GLN A N 1
ATOM 1445 C CA . GLN A 1 180 ? -23.107 -7.492 11.496 1.00 88.19 180 GLN A CA 1
ATOM 1446 C C . GLN A 1 180 ? -24.308 -8.426 11.275 1.00 88.19 180 GLN A C 1
ATOM 1448 O O . GLN A 1 180 ? -25.039 -8.714 12.224 1.00 88.19 180 GLN A O 1
ATOM 1453 N N . ASP A 1 181 ? -24.476 -8.954 10.063 1.00 86.62 181 ASP A N 1
ATOM 1454 C CA . ASP A 1 181 ? -25.542 -9.906 9.734 1.00 86.62 181 ASP A CA 1
ATOM 1455 C C . ASP A 1 181 ? -25.422 -11.216 10.521 1.00 86.62 181 ASP A C 1
ATOM 1457 O O . ASP A 1 181 ? -26.426 -11.780 10.958 1.00 86.62 181 ASP A O 1
ATOM 1461 N N . LEU A 1 182 ? -24.200 -11.705 10.750 1.00 83.31 182 LEU A N 1
ATOM 1462 C CA . LEU A 1 182 ? -23.966 -12.907 11.557 1.00 83.31 182 LEU A CA 1
ATOM 1463 C C . LEU A 1 182 ? -24.334 -12.693 13.028 1.00 83.31 182 LEU A C 1
ATOM 1465 O O . LEU A 1 182 ? -24.906 -13.590 13.651 1.00 83.31 182 LEU A O 1
ATOM 1469 N N . ILE A 1 183 ? -24.056 -11.505 13.572 1.00 83.62 183 ILE A N 1
ATOM 1470 C CA . ILE A 1 183 ? -24.512 -11.117 14.913 1.00 83.62 183 ILE A CA 1
ATOM 1471 C C . ILE A 1 183 ? -26.042 -11.037 14.946 1.00 83.62 183 ILE A C 1
ATOM 1473 O O . ILE A 1 183 ? -26.667 -11.595 15.847 1.00 83.62 183 ILE A O 1
ATOM 1477 N N . ALA A 1 184 ? -26.659 -10.395 13.949 1.00 86.06 184 ALA A N 1
ATOM 1478 C CA . ALA A 1 184 ? -28.113 -10.246 13.861 1.00 86.06 184 ALA A CA 1
ATOM 1479 C C . ALA A 1 184 ? -28.840 -11.599 13.773 1.00 86.06 184 ALA A C 1
ATOM 1481 O O . ALA A 1 184 ? -29.929 -11.762 14.319 1.00 86.06 184 ALA A O 1
ATOM 1482 N N . ARG A 1 185 ? -28.216 -12.595 13.135 1.00 83.62 185 ARG A N 1
ATOM 1483 C CA . ARG A 1 185 ? -28.711 -13.978 13.049 1.00 83.62 185 ARG A CA 1
ATOM 1484 C C . ARG A 1 185 ? -28.358 -14.841 14.264 1.00 83.62 185 ARG A C 1
ATOM 1486 O O . ARG A 1 185 ? -28.594 -16.045 14.227 1.00 83.62 185 ARG A O 1
ATOM 1493 N N . ALA A 1 186 ? -27.777 -14.251 15.311 1.00 77.62 186 ALA A N 1
ATOM 1494 C CA . ALA A 1 186 ? -27.303 -14.934 16.515 1.00 77.62 186 ALA A CA 1
ATOM 1495 C C . ALA A 1 186 ? -26.287 -16.067 16.250 1.00 77.62 186 ALA A C 1
ATOM 1497 O O . ALA A 1 186 ? -26.105 -16.950 17.087 1.00 77.62 186 ALA A O 1
ATOM 1498 N N . VAL A 1 187 ? -25.596 -16.035 15.103 1.00 78.12 187 VAL A N 1
ATOM 1499 C CA . VAL A 1 187 ? -24.473 -16.941 14.798 1.00 78.12 187 VAL A CA 1
ATOM 1500 C C . VAL A 1 187 ? -23.247 -16.549 15.626 1.00 78.12 187 VAL A C 1
ATOM 1502 O O . VAL A 1 187 ? -22.457 -17.402 16.026 1.00 78.12 187 VAL A O 1
ATOM 1505 N N . VAL A 1 188 ? -23.105 -15.251 15.906 1.00 78.06 188 VAL A N 1
ATOM 1506 C CA . VAL A 1 188 ? -22.045 -14.664 16.730 1.00 78.06 188 VAL A CA 1
ATOM 1507 C C . VAL A 1 188 ? -22.663 -13.979 17.949 1.00 78.06 188 VAL A C 1
ATOM 1509 O O . VAL A 1 188 ? -23.753 -13.414 17.871 1.00 78.06 188 VAL A O 1
ATOM 1512 N N . ASN A 1 189 ? -21.957 -14.016 19.083 1.00 79.31 189 ASN A N 1
ATOM 1513 C CA . ASN A 1 189 ? -22.396 -13.376 20.320 1.00 79.31 189 ASN A CA 1
ATOM 1514 C C . ASN A 1 189 ? -22.546 -11.844 20.133 1.00 79.31 189 ASN A C 1
ATOM 1516 O O . ASN A 1 189 ? -21.561 -11.188 19.789 1.00 79.31 189 ASN A O 1
ATOM 1520 N N . PRO A 1 190 ? -23.717 -11.247 20.428 1.00 78.00 190 PRO A N 1
ATOM 1521 C CA . PRO A 1 190 ? -23.926 -9.797 20.350 1.00 78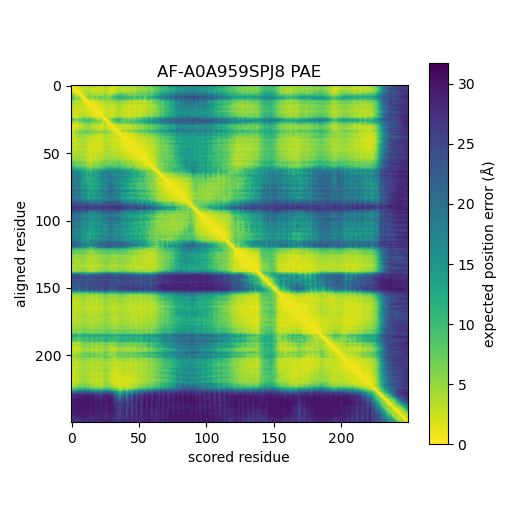.00 190 PRO A CA 1
ATOM 1522 C C . PRO A 1 190 ? -23.041 -8.966 21.287 1.00 78.00 190 PRO A C 1
ATOM 1524 O O . PRO A 1 190 ? -22.821 -7.786 21.047 1.00 78.00 190 PRO A O 1
ATOM 1527 N N . SER A 1 191 ? -22.531 -9.566 22.364 1.00 79.81 191 SER A N 1
ATOM 1528 C CA . SER A 1 191 ? -21.590 -8.944 23.306 1.00 79.81 191 SER A CA 1
ATOM 1529 C C . SER A 1 191 ? -20.124 -9.126 22.907 1.00 79.81 191 SER A C 1
ATOM 1531 O O . SER A 1 191 ? -19.234 -8.891 23.725 1.00 79.81 191 SER A O 1
ATOM 1533 N N . TYR A 1 192 ? -19.853 -9.569 21.676 1.00 83.19 192 TYR A N 1
ATOM 1534 C CA . TYR A 1 192 ? -18.494 -9.682 21.168 1.00 83.19 192 TYR A CA 1
ATOM 1535 C C . TYR A 1 192 ? -17.756 -8.340 21.238 1.00 83.19 192 TYR A C 1
ATOM 1537 O O . TYR A 1 192 ? -18.278 -7.301 20.830 1.00 83.19 192 TYR A O 1
ATOM 1545 N N . ARG A 1 193 ? -16.516 -8.375 21.733 1.00 82.31 193 ARG A N 1
ATOM 1546 C CA . ARG A 1 193 ? -15.627 -7.216 21.795 1.00 82.31 193 ARG A CA 1
ATOM 1547 C C . ARG A 1 193 ? -14.253 -7.588 21.249 1.00 82.31 193 ARG A C 1
ATOM 1549 O O . ARG A 1 193 ? -13.664 -8.543 21.759 1.00 82.31 193 ARG A O 1
ATOM 1556 N N . PRO A 1 194 ? -13.738 -6.854 20.250 1.00 86.50 194 PRO A N 1
ATOM 1557 C CA . PRO A 1 194 ? -12.409 -7.116 19.725 1.00 86.50 194 PRO A CA 1
ATOM 1558 C C . PRO A 1 194 ? -11.325 -6.838 20.764 1.00 86.50 194 PRO A C 1
ATOM 1560 O O . PRO A 1 194 ? -11.354 -5.819 21.449 1.00 86.50 194 PRO A O 1
ATOM 1563 N N . GLY A 1 195 ? -10.316 -7.707 20.837 1.00 87.06 195 GLY A N 1
ATOM 1564 C CA . GLY A 1 195 ? -9.185 -7.520 21.756 1.00 87.06 195 GLY A CA 1
ATOM 1565 C C . GLY A 1 195 ? -8.247 -6.369 21.369 1.00 87.06 195 GLY A C 1
ATOM 1566 O O . GLY A 1 195 ? -7.424 -5.949 22.174 1.00 87.06 195 GLY A O 1
ATOM 1567 N N . TRP A 1 196 ? -8.355 -5.869 20.136 1.00 88.12 196 TRP A N 1
ATOM 1568 C CA . TRP A 1 196 ? -7.513 -4.807 19.578 1.00 88.12 196 TRP A CA 1
ATOM 1569 C C . TRP A 1 196 ? -8.148 -3.409 19.653 1.00 88.12 196 TRP A C 1
ATOM 1571 O O . TRP A 1 196 ? -7.494 -2.436 19.283 1.00 88.12 196 TRP A O 1
ATOM 1581 N N . TYR A 1 197 ? -9.397 -3.281 20.118 1.00 89.31 197 TYR A N 1
ATOM 1582 C CA . TYR A 1 197 ? -10.077 -1.990 20.240 1.00 89.31 197 TYR A CA 1
ATOM 1583 C C . TYR A 1 197 ? -10.833 -1.871 21.560 1.00 89.31 197 TYR A C 1
ATOM 1585 O O . TYR A 1 197 ? -11.697 -2.683 21.883 1.00 89.31 197 TYR A O 1
ATOM 1593 N N . ASN A 1 198 ? -10.524 -0.811 22.304 1.00 86.69 198 ASN A N 1
ATOM 1594 C CA . ASN A 1 198 ? -11.221 -0.461 23.531 1.00 86.69 198 ASN A CA 1
ATOM 1595 C C . ASN A 1 198 ? -12.330 0.554 23.218 1.00 86.69 198 ASN A C 1
ATOM 1597 O O . ASN A 1 198 ? -12.072 1.740 23.019 1.00 86.69 198 ASN A O 1
ATOM 1601 N N . GLY A 1 199 ? -13.567 0.069 23.125 1.00 85.44 199 GLY A N 1
ATOM 1602 C CA . GLY A 1 199 ? -14.745 0.878 22.833 1.00 85.44 199 GLY A CA 1
ATOM 1603 C C . GLY A 1 199 ? -15.967 0.020 22.513 1.00 85.44 199 GLY A C 1
ATOM 1604 O O . GLY A 1 199 ? -15.921 -1.209 22.569 1.00 85.44 199 GLY A O 1
ATOM 1605 N N . SER A 1 200 ? -17.081 0.674 22.189 1.00 84.50 200 SER A N 1
ATOM 1606 C CA . SER A 1 200 ? -18.293 -0.005 21.725 1.00 84.50 200 SER A CA 1
ATOM 1607 C C . SER A 1 200 ? -18.397 0.105 20.209 1.00 84.50 200 SER A C 1
ATOM 1609 O O . SER A 1 200 ? -18.375 1.211 19.672 1.00 84.50 200 SER A O 1
ATOM 1611 N N . ILE A 1 201 ? -18.532 -1.032 19.527 1.00 87.31 201 ILE A N 1
ATOM 1612 C CA . ILE A 1 201 ? -18.796 -1.083 18.087 1.00 87.31 201 ILE A CA 1
ATOM 1613 C C . ILE A 1 201 ? -20.280 -1.396 17.904 1.00 87.31 201 ILE A C 1
ATOM 1615 O O . ILE A 1 201 ? -20.717 -2.507 18.185 1.00 87.31 201 ILE A O 1
ATOM 1619 N N . GLY A 1 202 ? -21.059 -0.405 17.462 1.00 85.19 202 GLY A N 1
ATOM 1620 C CA . GLY A 1 202 ? -22.495 -0.582 17.209 1.00 85.19 202 GLY A CA 1
ATOM 1621 C C . GLY A 1 202 ? -22.804 -1.214 15.849 1.00 85.19 202 GLY A C 1
ATOM 1622 O O . GLY A 1 202 ? -23.695 -2.052 15.746 1.00 85.19 202 GLY A O 1
ATOM 1623 N N . ASN A 1 203 ? -22.059 -0.822 14.812 1.00 90.19 203 ASN A N 1
ATOM 1624 C CA . ASN A 1 203 ? -22.154 -1.375 13.463 1.00 90.19 203 ASN A CA 1
ATOM 1625 C C . ASN A 1 203 ? -20.741 -1.592 12.913 1.00 90.19 203 ASN A C 1
ATOM 1627 O O . ASN A 1 203 ? -19.980 -0.631 12.792 1.00 90.19 203 ASN A O 1
ATOM 1631 N N . PHE A 1 204 ? -20.388 -2.836 12.586 1.00 89.12 204 PHE A N 1
ATOM 1632 C CA . PHE A 1 204 ? -19.032 -3.180 12.142 1.00 89.12 204 PHE A CA 1
ATOM 1633 C C . PHE A 1 204 ? -18.682 -2.662 10.741 1.00 89.12 204 PHE A C 1
ATOM 1635 O O . PHE A 1 204 ? -17.514 -2.354 10.500 1.00 89.12 204 PHE A O 1
ATOM 1642 N N . GLY A 1 205 ? -19.657 -2.534 9.837 1.00 89.81 205 GLY A N 1
ATOM 1643 C CA . GLY A 1 205 ? -19.471 -1.963 8.497 1.00 89.81 205 GLY A CA 1
ATOM 1644 C C . GLY A 1 205 ? -19.103 -0.485 8.562 1.00 89.81 205 GLY A C 1
ATOM 1645 O O . GLY A 1 205 ? -18.007 -0.098 8.153 1.00 89.81 205 GLY A O 1
ATOM 1646 N N . SER A 1 206 ? -19.966 0.322 9.186 1.00 92.00 206 SER A N 1
ATOM 1647 C CA . SER A 1 206 ? -19.727 1.756 9.385 1.00 92.00 206 SER A CA 1
ATOM 1648 C C . SER A 1 206 ? -18.499 2.016 10.255 1.00 92.00 206 SER A C 1
ATOM 1650 O O . SER A 1 206 ? -17.718 2.918 9.974 1.00 92.00 206 SER A O 1
ATOM 1652 N N . PHE A 1 207 ? -18.284 1.222 11.308 1.00 92.50 207 PHE A N 1
ATOM 1653 C CA . PHE A 1 207 ? -17.085 1.353 12.133 1.00 92.50 207 PHE A CA 1
ATOM 1654 C C . PHE A 1 207 ? -15.814 1.144 11.305 1.00 92.50 207 PHE A C 1
ATOM 1656 O O . PHE A 1 207 ? -14.880 1.931 11.419 1.00 92.50 207 PHE A O 1
ATOM 1663 N N . SER A 1 208 ? -15.778 0.111 10.460 1.00 91.69 208 SER A N 1
ATOM 1664 C CA . SER A 1 208 ? -14.585 -0.229 9.681 1.00 91.69 208 SER A CA 1
ATOM 1665 C C . SER A 1 208 ? -14.290 0.817 8.601 1.00 91.69 208 SER A C 1
ATOM 1667 O O . SER A 1 208 ? -13.128 1.186 8.420 1.00 91.69 208 SER A O 1
ATOM 1669 N N . SER A 1 209 ? -15.321 1.361 7.943 1.00 93.00 209 SER A N 1
ATOM 1670 C CA . SER A 1 209 ? -15.167 2.457 6.974 1.00 93.00 209 SER A CA 1
ATOM 1671 C C . SER A 1 209 ? -14.748 3.777 7.642 1.00 93.00 209 SER A C 1
ATOM 1673 O O . SER A 1 209 ? -13.860 4.481 7.144 1.00 93.00 209 SER A O 1
ATOM 1675 N N . HIS A 1 210 ? -15.304 4.103 8.815 1.00 93.12 210 HIS A N 1
ATOM 1676 C CA . HIS A 1 210 ? -14.878 5.254 9.618 1.00 93.12 210 HIS A CA 1
ATOM 1677 C C . HIS A 1 210 ? -13.453 5.102 10.149 1.00 93.12 210 HIS A C 1
ATOM 1679 O O . HIS A 1 210 ? -12.687 6.064 10.113 1.00 93.12 210 HIS A O 1
ATOM 1685 N N . LEU A 1 211 ? -13.078 3.907 10.609 1.00 91.75 211 LEU A N 1
ATOM 1686 C CA . LEU A 1 211 ? -11.716 3.605 11.032 1.00 91.75 211 LEU A CA 1
ATOM 1687 C C . LEU A 1 211 ? -10.754 3.829 9.863 1.00 91.75 211 LEU A C 1
ATOM 1689 O O . LEU A 1 211 ? -9.813 4.596 10.014 1.00 91.75 211 LEU A O 1
ATOM 1693 N N . ASN A 1 212 ? -11.012 3.237 8.693 1.00 92.94 212 ASN A N 1
ATOM 1694 C CA . ASN A 1 212 ? -10.151 3.391 7.519 1.00 92.94 212 ASN A CA 1
ATOM 1695 C C . ASN A 1 212 ? -9.978 4.865 7.112 1.00 92.94 212 ASN A C 1
ATOM 1697 O O . ASN A 1 212 ? -8.857 5.355 6.977 1.00 92.94 212 ASN A O 1
ATOM 1701 N N . SER A 1 213 ? -11.087 5.594 6.968 1.00 93.06 213 SER A N 1
ATOM 1702 C CA . SER A 1 213 ? -11.064 6.995 6.535 1.00 93.06 213 SER A CA 1
ATOM 1703 C C . SER A 1 213 ? -10.440 7.929 7.575 1.00 93.06 213 SER A C 1
ATOM 1705 O O . SER A 1 213 ? -9.529 8.689 7.247 1.00 93.06 213 SER A O 1
ATOM 1707 N N . SER A 1 214 ? -10.879 7.870 8.834 1.00 93.38 214 SER A N 1
ATOM 1708 C CA . SER A 1 214 ? -10.433 8.803 9.869 1.00 93.38 214 SER A CA 1
ATOM 1709 C C . SER A 1 214 ? -9.029 8.471 10.377 1.00 93.38 214 SER A C 1
ATOM 1711 O O . SER A 1 214 ? -8.164 9.348 10.341 1.00 93.38 214 SER A O 1
ATOM 1713 N N . PHE A 1 215 ? -8.733 7.213 10.723 1.00 91.88 215 PHE A N 1
ATOM 1714 C CA . PHE A 1 215 ? -7.380 6.820 11.135 1.00 91.88 215 PHE A CA 1
ATOM 1715 C C . PHE A 1 215 ? -6.386 6.978 9.985 1.00 91.88 215 PHE A C 1
ATOM 1717 O O . PHE A 1 215 ? -5.316 7.556 10.176 1.00 91.88 215 PHE A O 1
ATOM 1724 N N . GLY A 1 216 ? -6.758 6.543 8.775 1.00 91.31 216 GLY A N 1
ATOM 1725 C CA . GLY A 1 216 ? -5.937 6.725 7.580 1.00 91.31 216 GLY A CA 1
ATOM 1726 C C . GLY A 1 216 ? -5.616 8.197 7.324 1.00 91.31 216 GLY A C 1
ATOM 1727 O O . GLY A 1 216 ? -4.458 8.534 7.067 1.00 91.31 216 GLY A O 1
ATOM 1728 N N . SER A 1 217 ? -6.606 9.087 7.480 1.00 90.88 217 SER A N 1
ATOM 1729 C CA . SER A 1 217 ? -6.398 10.532 7.361 1.00 90.88 217 SER A CA 1
ATOM 1730 C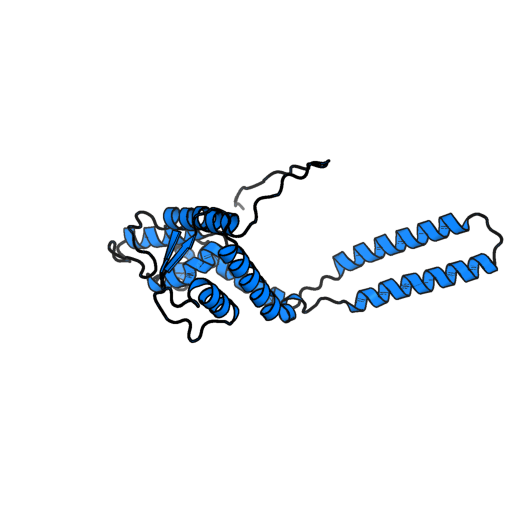 C . SER A 1 217 ? -5.434 11.067 8.423 1.00 90.88 217 SER A C 1
ATOM 1732 O O . SER A 1 217 ? -4.464 11.721 8.048 1.00 90.88 217 SER A O 1
ATOM 1734 N N . SER A 1 218 ? -5.609 10.715 9.704 1.00 92.38 218 SER A N 1
ATOM 1735 C CA . SER A 1 218 ? -4.729 11.167 10.789 1.00 92.38 218 SER A CA 1
ATOM 1736 C C . SER A 1 218 ? -3.292 10.683 10.622 1.00 92.38 218 SER A C 1
ATOM 1738 O O . SER A 1 218 ? -2.359 11.453 10.819 1.00 92.38 218 SER A O 1
ATOM 1740 N N . VAL A 1 219 ? -3.087 9.426 10.219 1.00 91.12 219 VAL A N 1
ATOM 1741 C CA . VAL A 1 219 ? -1.743 8.909 9.923 1.00 91.12 219 VAL A CA 1
ATOM 1742 C C . VAL A 1 219 ? -1.139 9.658 8.739 1.00 91.12 219 VAL A C 1
ATOM 1744 O O . VAL A 1 219 ? 0.030 10.044 8.780 1.00 91.12 219 VAL A O 1
ATOM 1747 N N . SER A 1 220 ? -1.926 9.879 7.681 1.00 90.25 220 SER A N 1
ATOM 1748 C CA . SER A 1 220 ? -1.444 10.563 6.484 1.00 90.25 220 SER A CA 1
ATOM 1749 C C . SER A 1 220 ? -1.001 11.993 6.795 1.00 90.25 220 SER A C 1
ATOM 1751 O O . SER A 1 220 ? 0.144 12.324 6.493 1.00 90.25 220 SER A O 1
ATOM 1753 N N . SER A 1 221 ? -1.828 12.781 7.489 1.00 91.19 221 SER A N 1
ATOM 1754 C CA . SER A 1 221 ? -1.537 14.169 7.852 1.00 91.19 221 SER A CA 1
ATOM 1755 C C . SER A 1 221 ? -0.385 14.277 8.847 1.00 91.19 221 SER A C 1
ATOM 1757 O O . SER A 1 221 ? 0.470 15.147 8.692 1.00 91.19 221 SER A O 1
ATOM 1759 N N . SER A 1 222 ? -0.292 13.355 9.812 1.00 91.88 222 SER A N 1
ATOM 1760 C CA . SER A 1 222 ? 0.837 13.302 10.742 1.00 91.88 222 SER A CA 1
ATOM 1761 C C . SER A 1 222 ? 2.158 12.941 10.058 1.00 91.88 222 SER A C 1
ATOM 1763 O O . SER A 1 222 ? 3.210 13.423 10.466 1.00 91.88 222 SER A O 1
ATOM 1765 N N . SER A 1 223 ? 2.120 12.142 8.989 1.00 89.88 223 SER A N 1
ATOM 1766 C CA . SER A 1 223 ? 3.318 11.718 8.250 1.00 89.88 223 SER A CA 1
ATOM 1767 C C . SER A 1 223 ? 3.798 12.706 7.179 1.00 89.88 223 SER A C 1
ATOM 1769 O O . SER A 1 223 ? 4.885 12.526 6.624 1.00 89.88 223 SER A O 1
ATOM 1771 N N . THR A 1 224 ? 3.006 13.729 6.851 1.00 87.06 224 THR A N 1
ATOM 1772 C CA . THR A 1 224 ? 3.328 14.702 5.801 1.00 87.06 224 THR A CA 1
ATOM 1773 C C . THR A 1 224 ? 3.702 16.052 6.404 1.00 87.06 224 THR A C 1
ATOM 1775 O O . THR A 1 224 ? 2.866 16.646 7.085 1.00 87.06 224 THR A O 1
ATOM 1778 N N . PRO A 1 225 ? 4.916 16.571 6.149 1.00 84.50 225 PRO A N 1
ATOM 1779 C CA . PRO A 1 225 ? 5.294 17.895 6.619 1.00 84.50 225 PRO A CA 1
ATOM 1780 C C . PRO A 1 225 ? 4.383 18.959 5.997 1.00 84.50 225 PRO A C 1
ATOM 1782 O O . PRO A 1 225 ? 4.008 18.825 4.826 1.00 84.50 225 PRO A O 1
ATOM 1785 N N . PRO A 1 226 ? 4.030 20.021 6.744 1.00 78.81 226 PRO A N 1
ATOM 1786 C CA .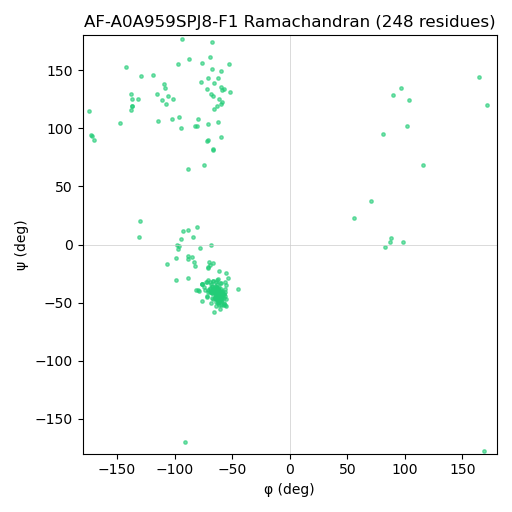 PRO A 1 226 ? 3.282 21.134 6.183 1.00 78.81 226 PRO A CA 1
ATOM 1787 C C . PRO A 1 226 ? 4.083 21.733 5.027 1.00 78.81 226 PRO A C 1
ATOM 1789 O O . PRO A 1 226 ? 5.290 21.959 5.140 1.00 78.81 226 PRO A O 1
ATOM 1792 N N . SER A 1 227 ? 3.423 21.978 3.897 1.00 70.88 227 SER A N 1
ATOM 1793 C CA . SER A 1 227 ? 4.054 22.658 2.771 1.00 70.88 227 SER A CA 1
ATOM 1794 C C . SER A 1 227 ? 4.512 24.042 3.224 1.00 70.88 227 SER A C 1
ATOM 1796 O O . SER A 1 227 ? 3.684 24.855 3.643 1.00 70.88 227 SER A O 1
ATOM 1798 N N . SER A 1 228 ? 5.807 24.336 3.122 1.00 50.38 228 SER A N 1
ATOM 1799 C CA . SER A 1 228 ? 6.269 25.715 3.196 1.00 50.38 228 SER A CA 1
ATOM 1800 C C . SER A 1 228 ? 5.674 26.463 2.003 1.00 50.38 228 SER A C 1
ATOM 1802 O O . SER A 1 228 ? 5.887 26.108 0.845 1.00 50.38 228 SER A O 1
ATOM 1804 N N . SER A 1 229 ? 4.871 27.486 2.281 1.00 45.88 229 SER A N 1
ATOM 1805 C CA . SER A 1 229 ? 4.357 28.413 1.280 1.00 45.88 229 SER A CA 1
ATOM 1806 C C . SER A 1 229 ? 5.516 29.235 0.702 1.00 45.88 229 SER A C 1
ATOM 1808 O O . SER A 1 229 ? 5.777 30.354 1.135 1.00 45.88 229 SER A O 1
ATOM 1810 N N . GLY A 1 230 ? 6.241 28.660 -0.256 1.00 42.28 230 GLY A N 1
ATOM 1811 C CA . GLY A 1 230 ? 7.101 29.376 -1.190 1.00 42.28 230 GLY A CA 1
ATOM 1812 C C . GLY A 1 230 ? 6.319 29.604 -2.479 1.00 42.28 230 GLY A C 1
ATOM 1813 O O . GLY A 1 230 ? 6.005 28.654 -3.190 1.00 42.28 230 GLY A O 1
ATOM 1814 N N . GLY A 1 231 ? 5.938 30.850 -2.755 1.00 46.41 231 GLY A N 1
ATOM 1815 C CA . GLY A 1 231 ? 5.186 31.197 -3.956 1.00 46.41 231 GLY A CA 1
ATOM 1816 C C . GLY A 1 231 ? 6.006 31.033 -5.239 1.00 46.41 231 GLY A C 1
ATOM 1817 O O . GLY A 1 231 ? 7.092 31.592 -5.347 1.00 46.41 231 GLY A O 1
ATOM 1818 N N . SER A 1 232 ? 5.454 30.323 -6.226 1.00 42.97 232 SER A N 1
ATOM 1819 C CA . SER A 1 232 ? 5.347 30.764 -7.630 1.00 42.97 232 SER A CA 1
ATOM 1820 C C . SER A 1 232 ? 4.862 29.634 -8.544 1.00 42.97 232 SER A C 1
ATOM 1822 O O . SER A 1 232 ? 5.538 28.628 -8.708 1.00 42.97 232 SER A O 1
ATOM 1824 N N . GLY A 1 233 ? 3.724 29.874 -9.200 1.00 42.06 233 GLY A N 1
ATOM 1825 C CA . GLY A 1 233 ? 3.559 29.613 -10.633 1.00 42.06 233 GLY A CA 1
ATOM 1826 C C . GLY A 1 233 ? 3.249 28.191 -11.112 1.00 42.06 233 GLY A C 1
ATOM 1827 O O . GLY A 1 233 ? 4.146 27.463 -11.511 1.00 42.06 233 GLY A O 1
ATOM 1828 N N . GLY A 1 234 ? 1.954 27.917 -11.303 1.00 42.84 234 GLY A N 1
ATOM 1829 C CA . GLY A 1 234 ? 1.474 27.379 -12.583 1.00 42.84 234 GLY A CA 1
ATOM 1830 C C . GLY A 1 234 ? 1.127 25.888 -12.655 1.00 42.84 234 GLY A C 1
ATOM 1831 O O . GLY A 1 234 ? 1.972 25.023 -12.471 1.00 42.84 234 GLY A O 1
ATOM 1832 N N . GLY A 1 235 ? -0.115 25.611 -13.072 1.00 42.34 235 GLY A N 1
ATOM 1833 C CA . GLY A 1 235 ? -0.460 24.378 -13.789 1.00 42.34 235 GLY A CA 1
ATOM 1834 C C . GLY A 1 235 ? -1.428 23.441 -13.075 1.00 42.34 235 GLY A C 1
ATOM 1835 O O . GLY A 1 235 ? -1.061 22.333 -12.702 1.00 42.34 235 GLY A O 1
ATOM 1836 N N . GLY A 1 236 ? -2.685 23.863 -12.926 1.00 45.31 236 GLY A N 1
ATOM 1837 C CA . GLY A 1 236 ? -3.775 22.955 -12.582 1.00 45.31 236 GLY A CA 1
ATOM 1838 C C . GLY A 1 236 ? -4.132 22.030 -13.748 1.00 45.31 236 GLY A C 1
ATOM 1839 O O . GLY A 1 236 ? -4.144 22.439 -14.908 1.00 45.31 236 GLY A O 1
ATOM 1840 N N . SER A 1 237 ? -4.474 20.784 -13.435 1.00 44.03 237 SER A N 1
ATOM 1841 C CA . SER A 1 237 ? -5.371 19.968 -14.253 1.00 44.03 237 SER A CA 1
ATOM 1842 C C . SER A 1 237 ? -6.162 19.049 -13.333 1.00 44.03 237 SER A C 1
ATOM 1844 O O . SER A 1 237 ? -5.651 18.089 -12.762 1.00 44.03 237 SER A O 1
ATOM 1846 N N . SER A 1 238 ? -7.419 19.438 -13.163 1.00 51.38 238 SER A N 1
ATOM 1847 C CA . SER A 1 238 ? -8.513 18.698 -12.565 1.00 51.38 238 SER A CA 1
ATOM 1848 C C . SER A 1 238 ? -8.969 17.577 -13.500 1.00 51.38 238 SER A C 1
ATOM 1850 O O . SER A 1 238 ? -9.193 17.773 -14.690 1.00 51.38 238 SER A O 1
ATOM 1852 N N . GLY A 1 239 ? -9.153 16.395 -12.932 1.00 42.41 239 GLY A N 1
ATOM 1853 C CA . GLY A 1 239 ? -9.850 15.268 -13.542 1.00 42.41 239 GLY A CA 1
ATOM 1854 C C . GLY A 1 239 ? -9.971 14.219 -12.446 1.00 42.41 239 GLY A C 1
ATOM 1855 O O . GLY A 1 239 ? -8.991 13.566 -12.120 1.00 42.41 239 GLY A O 1
ATOM 1856 N N . GLY A 1 240 ? -11.059 14.140 -11.689 1.00 42.84 240 GLY A N 1
ATOM 1857 C CA . GLY A 1 240 ? -12.448 14.170 -12.135 1.00 42.84 240 GLY A CA 1
ATOM 1858 C C . GLY A 1 240 ? -12.918 12.721 -12.102 1.00 42.84 240 GLY A C 1
ATOM 1859 O O . GLY A 1 240 ? -12.484 11.918 -12.921 1.00 42.84 240 GLY A O 1
ATOM 1860 N N . GLY A 1 241 ? -13.682 12.384 -11.064 1.00 44.00 241 GLY A N 1
ATOM 1861 C CA . GLY A 1 241 ? -14.045 11.019 -10.700 1.00 44.00 241 GLY A CA 1
ATOM 1862 C C . GLY A 1 241 ? -14.967 10.311 -11.694 1.00 44.00 241 GLY A C 1
ATOM 1863 O O . GLY A 1 241 ? -15.483 10.897 -12.640 1.00 44.00 241 GLY A O 1
ATOM 1864 N N . GLY A 1 242 ? -15.200 9.030 -11.421 1.00 35.12 242 GLY A N 1
ATOM 1865 C CA . GLY A 1 242 ? -16.161 8.202 -12.139 1.00 35.12 242 GLY A CA 1
ATOM 1866 C C . GLY A 1 242 ? -16.330 6.860 -11.442 1.00 35.12 242 GLY A C 1
ATOM 1867 O O . GLY A 1 242 ? -15.535 5.947 -11.652 1.00 35.12 242 GLY A O 1
ATOM 1868 N N . GLY A 1 243 ? -17.334 6.784 -10.569 1.00 43.00 243 GLY A N 1
ATOM 1869 C CA . GLY A 1 243 ? -17.890 5.543 -10.035 1.00 43.00 243 GLY A CA 1
ATOM 1870 C C . GLY A 1 243 ? -19.096 5.059 -10.851 1.00 43.00 243 GLY A C 1
ATOM 1871 O O . GLY A 1 243 ? -19.559 5.750 -11.756 1.00 43.00 243 GLY A O 1
ATOM 1872 N N . GLY A 1 244 ? -19.616 3.890 -10.466 1.00 38.09 244 GLY A N 1
ATOM 1873 C CA . GLY A 1 244 ? -20.803 3.239 -11.038 1.00 38.09 244 GLY A CA 1
ATOM 1874 C C . GLY A 1 244 ? -20.426 2.191 -12.088 1.00 38.09 244 GLY A C 1
ATOM 1875 O O . GLY A 1 244 ? -19.565 2.423 -12.922 1.00 38.09 244 GLY A O 1
ATOM 1876 N N . GLY A 1 245 ? -20.980 0.989 -12.124 1.00 37.19 245 GLY A N 1
ATOM 1877 C CA . GLY A 1 245 ? -22.134 0.397 -11.459 1.00 37.19 245 GLY A CA 1
ATOM 1878 C C . GLY A 1 245 ? -22.441 -0.884 -12.244 1.00 37.19 245 GLY A C 1
ATOM 1879 O O . GLY A 1 245 ? -22.200 -0.941 -13.449 1.00 37.19 245 GLY A O 1
ATOM 1880 N N . GLY A 1 246 ? -22.875 -1.936 -11.555 1.00 41.84 246 GLY A N 1
ATOM 1881 C CA . GLY A 1 246 ? -23.247 -3.202 -12.182 1.00 41.84 246 GLY A CA 1
ATOM 1882 C C . GLY A 1 246 ? -24.529 -3.101 -13.012 1.00 41.84 246 GLY A C 1
ATOM 1883 O O . GLY A 1 246 ? -25.345 -2.202 -12.823 1.00 41.84 246 GLY A O 1
ATOM 1884 N N . GLY A 1 247 ? -24.713 -4.071 -13.902 1.00 37.69 247 GLY A N 1
ATOM 1885 C CA . GLY A 1 247 ? -25.945 -4.292 -14.651 1.00 37.69 247 GLY A CA 1
ATOM 1886 C C . GLY A 1 247 ? -25.820 -5.579 -15.458 1.00 37.69 247 GLY A C 1
ATOM 1887 O O . GLY A 1 247 ? -24.937 -5.683 -16.303 1.00 37.69 247 GLY A O 1
ATOM 1888 N N . GLY A 1 248 ? -26.641 -6.573 -15.119 1.00 40.62 248 GLY A N 1
ATOM 1889 C CA . GLY A 1 248 ? -26.715 -7.870 -15.790 1.00 40.62 248 GLY A CA 1
ATOM 1890 C C . GLY A 1 248 ? -27.739 -7.925 -16.930 1.00 40.62 248 GLY A C 1
ATOM 1891 O O . GLY A 1 248 ? -28.323 -6.912 -17.308 1.00 40.62 248 GLY A O 1
ATOM 1892 N N . GLY A 1 249 ? -27.964 -9.158 -17.400 1.00 44.94 249 GLY A N 1
ATOM 1893 C CA . GLY A 1 249 ? -28.861 -9.558 -18.494 1.00 44.94 249 GLY A CA 1
ATOM 1894 C C . GLY A 1 249 ? -28.120 -9.541 -19.834 1.00 44.94 249 GLY A C 1
ATOM 1895 O O . GLY A 1 249 ? -27.516 -8.530 -20.167 1.00 44.94 249 GLY A O 1
ATOM 1896 N N . TRP A 1 250 ? -28.114 -10.571 -20.678 1.00 41.44 250 TRP A N 1
ATOM 1897 C CA . TRP A 1 250 ? -28.935 -11.775 -20.842 1.00 41.44 250 TRP A CA 1
ATOM 1898 C C . TRP A 1 250 ? -28.019 -12.903 -21.335 1.00 41.44 250 TRP A C 1
ATOM 1900 O O . TRP A 1 250 ? -26.997 -12.569 -21.981 1.00 41.44 250 TRP A O 1
#